Protein AF-A0A538P1B6-F1 (afdb_monomer_lite)

pLDDT: mean 80.27, std 17.13, range [35.44, 98.38]

Structure (mmCIF, N/CA/C/O backbone):
data_AF-A0A538P1B6-F1
#
_entry.id   AF-A0A538P1B6-F1
#
loop_
_atom_site.group_PDB
_atom_site.id
_atom_site.type_symbol
_atom_site.label_atom_id
_atom_site.label_alt_id
_atom_site.label_comp_id
_atom_site.label_asym_id
_atom_site.label_entity_id
_atom_site.label_seq_id
_atom_site.pdbx_PDB_ins_code
_atom_site.Cartn_x
_atom_site.Cartn_y
_atom_site.Cartn_z
_atom_site.occupancy
_atom_site.B_iso_or_equiv
_atom_site.auth_seq_id
_atom_site.auth_comp_id
_atom_site.auth_asym_id
_atom_site.auth_atom_id
_atom_site.pdbx_PDB_model_num
ATOM 1 N N . MET A 1 1 ? 10.710 76.958 -33.553 1.00 43.09 1 MET A N 1
ATOM 2 C CA . MET A 1 1 ? 9.436 76.416 -33.030 1.00 43.09 1 MET A CA 1
ATOM 3 C C . MET A 1 1 ? 9.646 74.958 -32.640 1.00 43.09 1 MET A C 1
ATOM 5 O O . MET A 1 1 ? 9.767 74.122 -33.522 1.00 43.09 1 MET A O 1
ATOM 9 N N . ARG A 1 2 ? 9.767 74.651 -31.344 1.00 37.09 2 ARG A N 1
ATOM 10 C CA . ARG A 1 2 ? 9.902 73.277 -30.832 1.00 37.09 2 ARG A CA 1
ATOM 11 C C . ARG A 1 2 ? 8.742 73.052 -29.862 1.00 37.09 2 ARG A C 1
ATOM 13 O O . ARG A 1 2 ? 8.684 73.704 -28.826 1.00 37.09 2 ARG A O 1
ATOM 20 N N . ARG A 1 3 ? 7.769 72.234 -30.268 1.00 42.78 3 ARG A N 1
ATOM 21 C CA . ARG A 1 3 ? 6.583 71.894 -29.470 1.00 42.78 3 ARG A CA 1
ATOM 22 C C . ARG A 1 3 ? 6.981 70.817 -28.460 1.00 42.78 3 ARG A C 1
ATOM 24 O O . ARG A 1 3 ? 7.409 69.743 -28.869 1.00 42.78 3 ARG A O 1
ATOM 31 N N . PHE A 1 4 ? 6.863 71.115 -27.170 1.00 39.72 4 PHE A N 1
ATOM 32 C CA . PHE A 1 4 ? 6.932 70.110 -26.111 1.00 39.72 4 PHE A CA 1
ATOM 33 C C . PHE A 1 4 ? 5.572 69.412 -26.015 1.00 39.72 4 PHE A C 1
ATOM 35 O O . PHE A 1 4 ? 4.548 70.075 -25.866 1.00 39.72 4 PHE A O 1
ATOM 42 N N . VAL A 1 5 ? 5.565 68.085 -26.123 1.00 46.00 5 VAL A N 1
ATOM 43 C CA . VAL A 1 5 ? 4.401 67.245 -25.824 1.00 46.00 5 VAL A CA 1
ATOM 44 C C . VAL A 1 5 ? 4.560 66.770 -24.382 1.00 46.00 5 VAL A C 1
ATOM 46 O O . VAL A 1 5 ? 5.509 66.059 -24.065 1.00 46.00 5 VAL A O 1
ATOM 49 N N . LEU A 1 6 ? 3.659 67.208 -23.504 1.00 39.34 6 LEU A N 1
ATOM 50 C CA . LEU A 1 6 ? 3.518 66.702 -22.139 1.00 39.34 6 LEU A CA 1
ATOM 51 C C . LEU A 1 6 ? 2.683 65.417 -22.191 1.00 39.34 6 LEU A C 1
ATOM 53 O O . LEU A 1 6 ? 1.511 65.461 -22.558 1.00 39.34 6 LEU A O 1
ATOM 57 N N . ILE A 1 7 ? 3.285 64.281 -21.840 1.00 48.75 7 ILE A N 1
ATOM 58 C CA . ILE A 1 7 ? 2.572 63.012 -21.651 1.00 48.75 7 ILE A CA 1
ATOM 59 C C . ILE A 1 7 ? 2.177 62.925 -20.175 1.00 48.75 7 ILE A C 1
ATOM 61 O O . ILE A 1 7 ? 3.036 62.831 -19.300 1.00 48.75 7 ILE A O 1
ATOM 65 N N . LEU A 1 8 ? 0.873 62.989 -19.904 1.00 42.19 8 LEU A N 1
ATOM 66 C CA . LEU A 1 8 ? 0.294 62.783 -18.578 1.00 42.19 8 LEU A CA 1
ATOM 67 C C . LEU A 1 8 ? 0.250 61.271 -18.292 1.00 42.19 8 LEU A C 1
ATOM 69 O O . LEU A 1 8 ? -0.473 60.538 -18.964 1.00 42.19 8 LEU A O 1
ATOM 73 N N . PHE A 1 9 ? 1.013 60.793 -17.308 1.00 41.94 9 PHE A N 1
ATOM 74 C CA . PHE A 1 9 ? 0.896 59.422 -16.802 1.00 41.94 9 PHE A CA 1
ATOM 75 C C . PHE A 1 9 ? -0.285 59.353 -15.824 1.00 41.94 9 PHE A C 1
ATOM 77 O O . PHE A 1 9 ? -0.207 59.862 -14.708 1.00 41.94 9 PHE A O 1
ATOM 84 N N . ALA A 1 10 ? -1.392 58.739 -16.243 1.00 44.03 10 ALA A N 1
ATOM 85 C CA . ALA A 1 10 ? -2.491 58.401 -15.346 1.00 44.03 10 ALA A CA 1
ATOM 86 C C . ALA A 1 10 ? -2.102 57.160 -14.524 1.00 44.03 10 ALA A C 1
ATOM 88 O O . ALA A 1 10 ? -2.039 56.049 -15.049 1.00 44.03 10 ALA A O 1
ATOM 89 N N . ILE A 1 11 ? -1.811 57.355 -13.238 1.00 50.84 11 ILE A N 1
ATOM 90 C CA . ILE A 1 11 ? -1.616 56.264 -12.279 1.00 50.84 11 ILE A CA 1
ATOM 91 C C . ILE A 1 11 ? -2.994 55.667 -11.977 1.00 50.84 11 ILE A C 1
ATOM 93 O O . ILE A 1 11 ? -3.820 56.292 -11.314 1.00 50.84 11 ILE A O 1
ATOM 97 N N . VAL A 1 12 ? -3.249 54.458 -12.477 1.00 49.97 12 VAL A N 1
ATOM 98 C CA . VAL A 1 12 ? -4.409 53.658 -12.075 1.00 49.97 12 VAL A CA 1
ATOM 99 C C . VAL A 1 12 ? -4.094 53.060 -10.706 1.00 49.97 12 VAL A C 1
ATOM 101 O O . VAL A 1 12 ? -3.327 52.106 -10.592 1.00 49.97 12 VAL A O 1
ATOM 104 N N . LEU A 1 13 ? -4.664 53.647 -9.655 1.00 46.72 13 LEU A N 1
ATOM 105 C CA . LEU A 1 13 ? -4.720 53.039 -8.328 1.00 46.72 13 LEU A CA 1
ATOM 106 C C . LEU A 1 13 ? -5.659 51.830 -8.395 1.00 46.72 13 LEU A C 1
ATOM 108 O O . LEU A 1 13 ? -6.880 51.977 -8.392 1.00 46.72 13 LEU A O 1
ATOM 112 N N . LEU A 1 14 ? -5.081 50.632 -8.480 1.00 43.19 14 LEU A N 1
ATOM 113 C CA . LEU A 1 14 ? -5.801 49.389 -8.222 1.00 43.19 14 LEU A CA 1
ATOM 114 C C . LEU A 1 14 ? -6.271 49.404 -6.756 1.00 43.19 14 LEU A C 1
ATOM 116 O O . LEU A 1 14 ? -5.433 49.565 -5.864 1.00 43.19 14 LEU A O 1
ATOM 120 N N . PRO A 1 15 ? -7.578 49.262 -6.476 1.00 46.19 15 PRO A N 1
ATOM 121 C CA . PRO A 1 15 ? -8.059 49.171 -5.108 1.00 46.19 15 PRO A CA 1
ATOM 122 C C . PRO A 1 15 ? -7.504 47.897 -4.467 1.00 46.19 15 PRO A C 1
ATOM 124 O O . PRO A 1 15 ? -7.753 46.787 -4.936 1.00 46.19 15 PRO A O 1
ATOM 127 N N . TYR A 1 16 ? -6.741 48.071 -3.389 1.00 45.97 16 TYR A N 1
ATOM 128 C CA . TYR A 1 16 ? -6.378 46.989 -2.483 1.00 45.97 16 TYR A CA 1
ATOM 129 C C . TYR A 1 16 ? -7.675 46.399 -1.918 1.00 45.97 16 TYR A C 1
ATOM 131 O O . TYR A 1 16 ? -8.414 47.082 -1.206 1.00 45.97 16 TYR A O 1
ATOM 139 N N . ALA A 1 17 ? -7.977 45.148 -2.261 1.00 47.78 17 ALA A N 1
ATOM 140 C CA . ALA A 1 17 ? -9.060 44.416 -1.625 1.00 47.78 17 ALA A CA 1
ATOM 141 C C . ALA A 1 17 ? -8.715 44.239 -0.139 1.00 47.78 17 ALA A C 1
ATOM 143 O O . ALA A 1 17 ? -7.691 43.644 0.199 1.00 47.78 17 ALA A O 1
ATOM 144 N N . ALA A 1 18 ? -9.550 44.785 0.744 1.00 51.59 18 ALA A N 1
ATOM 145 C CA . ALA A 1 18 ? -9.476 44.500 2.170 1.00 51.59 18 ALA A CA 1
ATOM 146 C C . ALA A 1 18 ? -9.740 42.996 2.407 1.00 51.59 18 ALA A C 1
ATOM 148 O O . ALA A 1 18 ? -10.602 42.432 1.723 1.00 51.59 18 ALA A O 1
ATOM 149 N N . PRO A 1 19 ? -9.030 42.333 3.340 1.00 51.66 19 PRO A N 1
ATOM 150 C CA . PRO A 1 19 ? -9.255 40.924 3.645 1.00 51.66 19 PRO A CA 1
ATOM 151 C C . PRO A 1 19 ? -10.708 40.684 4.069 1.00 51.66 19 PRO A C 1
ATOM 153 O O . PRO A 1 19 ? -11.224 41.282 5.014 1.00 51.66 19 PRO A O 1
ATOM 156 N N . ALA A 1 20 ? -11.390 39.821 3.317 1.00 51.34 20 ALA A N 1
ATOM 157 C CA . ALA A 1 20 ? -12.731 39.374 3.643 1.00 51.34 20 ALA A CA 1
ATOM 158 C C . ALA A 1 20 ? -12.682 38.529 4.922 1.00 51.34 20 ALA A C 1
ATOM 160 O O . ALA A 1 20 ? -11.950 37.542 4.989 1.00 51.34 20 ALA A O 1
ATOM 161 N N . LYS A 1 21 ? -13.488 38.908 5.920 1.00 57.59 21 LYS A N 1
ATOM 162 C CA . LYS A 1 21 ? -13.729 38.112 7.127 1.00 57.59 21 LYS A CA 1
ATOM 163 C C . LYS A 1 21 ? -14.147 36.695 6.728 1.00 57.59 21 LYS A C 1
ATOM 165 O O . LYS A 1 21 ? -14.994 36.527 5.846 1.00 57.59 21 LYS A O 1
ATOM 170 N N . ARG A 1 22 ? -13.541 35.685 7.350 1.00 64.38 22 ARG A N 1
ATOM 171 C CA . ARG A 1 22 ? -13.694 34.292 6.925 1.00 64.38 22 ARG A CA 1
ATOM 172 C C . ARG A 1 22 ? -15.141 33.798 7.073 1.00 64.38 22 ARG A C 1
ATOM 174 O O . ARG A 1 22 ? -15.822 34.106 8.051 1.00 64.38 22 ARG A O 1
ATOM 181 N N . THR A 1 23 ? -15.609 33.005 6.110 1.00 66.19 23 THR A N 1
ATOM 182 C CA . THR A 1 23 ? -16.872 32.262 6.205 1.00 66.19 23 THR A CA 1
ATOM 183 C C . THR A 1 23 ? -16.777 31.139 7.240 1.00 66.19 23 THR A C 1
ATOM 185 O O . THR A 1 23 ? -15.730 30.511 7.393 1.00 66.19 23 THR A O 1
ATOM 188 N N . ALA A 1 24 ? -17.879 30.884 7.954 1.00 71.31 24 ALA A N 1
ATOM 189 C CA . ALA A 1 24 ? -17.960 29.783 8.912 1.00 71.31 24 ALA A CA 1
ATOM 190 C C . ALA A 1 24 ? -17.597 28.441 8.243 1.00 71.31 24 ALA A C 1
ATOM 192 O O . ALA A 1 24 ? -17.904 28.261 7.056 1.00 71.31 24 ALA A O 1
ATOM 193 N N . PRO A 1 25 ? -16.961 27.504 8.971 1.00 76.31 25 PRO A N 1
ATOM 194 C CA . PRO A 1 25 ? -16.613 26.205 8.416 1.00 76.31 25 PRO A CA 1
ATOM 195 C C . PRO A 1 25 ? -17.864 25.480 7.918 1.00 76.31 25 PRO A C 1
ATOM 197 O O . PRO A 1 25 ? -18.941 25.563 8.514 1.00 76.31 25 PRO A O 1
ATOM 200 N N . ALA A 1 26 ? -17.722 24.761 6.805 1.00 75.25 26 ALA A N 1
ATOM 201 C CA . ALA A 1 26 ? -18.813 23.954 6.283 1.00 75.25 26 ALA A CA 1
ATOM 202 C C . ALA A 1 26 ? -19.192 22.866 7.298 1.00 75.25 26 ALA A C 1
ATOM 204 O O . ALA A 1 26 ? -18.326 22.224 7.899 1.00 75.25 26 ALA A O 1
ATOM 205 N N . LYS A 1 27 ? -20.498 22.637 7.464 1.00 88.00 27 LYS A N 1
ATOM 206 C CA . LYS A 1 27 ? -20.987 21.505 8.249 1.00 88.00 27 LYS A CA 1
ATOM 207 C C . LYS A 1 27 ? -20.529 20.208 7.581 1.00 88.00 27 LYS A C 1
ATOM 209 O O . LYS A 1 27 ? -20.766 20.008 6.392 1.00 88.00 27 LYS A O 1
ATOM 214 N N . VAL A 1 28 ? -19.892 19.336 8.354 1.00 90.62 28 VAL A N 1
ATOM 215 C CA . VAL A 1 28 ? -19.399 18.045 7.870 1.00 90.62 28 VAL A CA 1
ATOM 216 C C . VAL A 1 28 ? -20.490 16.997 8.032 1.00 90.62 28 VAL A C 1
ATOM 218 O O . VAL A 1 28 ? -21.058 16.846 9.116 1.00 90.62 28 VAL A O 1
ATOM 221 N N . GLU A 1 29 ? -20.781 16.267 6.957 1.00 86.25 29 GLU A N 1
ATOM 222 C CA . GLU A 1 29 ? -21.738 15.165 7.013 1.00 86.25 29 GLU A CA 1
ATOM 223 C C . GLU A 1 29 ? -21.196 14.020 7.889 1.00 86.25 29 GLU A C 1
ATOM 225 O O . GLU A 1 29 ? -20.059 13.577 7.686 1.00 86.25 29 GLU A O 1
ATOM 230 N N . PRO A 1 30 ? -21.976 13.528 8.870 1.00 90.31 30 PRO A N 1
ATOM 231 C CA . PRO A 1 30 ? -21.566 12.399 9.690 1.00 90.31 30 PRO A CA 1
ATOM 232 C C . PRO A 1 30 ? -21.420 11.110 8.880 1.00 90.31 30 PRO A C 1
ATOM 234 O O . PRO A 1 30 ? -22.202 10.843 7.968 1.00 90.31 30 PRO A O 1
ATOM 237 N N . VAL A 1 31 ? -20.491 10.247 9.288 1.00 85.44 31 VAL A N 1
ATOM 238 C CA . VAL A 1 31 ? -20.351 8.897 8.720 1.00 85.44 31 VAL A CA 1
ATOM 239 C C . VAL A 1 31 ? -20.836 7.866 9.723 1.00 85.44 31 VAL A C 1
ATOM 241 O O . VAL A 1 31 ? -20.470 7.916 10.892 1.00 85.44 31 VAL A O 1
ATOM 244 N N . ILE A 1 32 ? -21.643 6.908 9.269 1.00 86.25 32 ILE A N 1
ATOM 245 C CA . ILE A 1 32 ? -22.072 5.772 10.088 1.00 86.25 32 ILE A CA 1
ATOM 246 C C . ILE A 1 32 ? -21.293 4.533 9.658 1.00 86.25 32 ILE A C 1
ATOM 248 O O . ILE A 1 32 ? -21.304 4.161 8.487 1.00 86.25 32 ILE A O 1
ATOM 252 N N . TYR A 1 33 ? -20.644 3.869 10.611 1.00 75.56 33 TYR A N 1
ATOM 253 C CA . TYR A 1 33 ? -19.945 2.609 10.388 1.00 75.56 33 TYR A CA 1
ATOM 254 C C . TYR A 1 33 ? -20.085 1.704 11.615 1.00 75.56 33 TYR A C 1
ATOM 256 O O . TYR A 1 33 ? -19.872 2.138 12.742 1.00 75.56 33 TYR A O 1
ATOM 264 N N . GLN A 1 34 ? -20.494 0.448 11.396 1.00 81.88 34 GLN A N 1
ATOM 265 C CA . GLN A 1 34 ? -20.686 -0.568 12.447 1.00 81.88 34 GLN A CA 1
ATOM 266 C C . GLN A 1 34 ? -21.537 -0.104 13.651 1.00 81.88 34 GLN A C 1
ATOM 268 O O . GLN A 1 34 ? -21.227 -0.408 14.797 1.00 81.88 34 GLN A O 1
ATOM 273 N N . GLY A 1 35 ? -22.623 0.636 13.398 1.00 78.44 35 GLY A N 1
ATOM 274 C CA . GLY A 1 35 ? -23.525 1.118 14.456 1.00 78.44 35 GLY A CA 1
ATOM 275 C C . GLY A 1 35 ? -23.015 2.343 15.226 1.00 78.44 35 GLY A C 1
ATOM 276 O O . GLY A 1 35 ? -23.689 2.803 16.145 1.00 78.44 35 GLY A O 1
ATOM 277 N N . VAL A 1 36 ? -21.873 2.907 14.825 1.00 87.25 36 VAL A N 1
ATOM 278 C CA . VAL A 1 36 ? -21.298 4.129 15.391 1.00 87.25 36 VAL A CA 1
ATOM 279 C C . VAL A 1 36 ? -21.387 5.264 14.373 1.00 87.25 36 VAL A C 1
ATOM 281 O O . VAL A 1 36 ? -21.040 5.093 13.205 1.00 87.25 36 VAL A O 1
ATOM 284 N N . ARG A 1 37 ? -21.861 6.431 14.812 1.00 93.19 37 ARG A N 1
ATOM 285 C CA . ARG A 1 37 ? -21.928 7.677 14.044 1.00 93.19 37 ARG A CA 1
ATOM 286 C C . ARG A 1 37 ? -20.751 8.570 14.419 1.00 93.19 37 ARG A C 1
ATOM 288 O O . ARG A 1 37 ? -20.642 8.997 15.564 1.00 93.19 37 ARG A O 1
ATOM 295 N N . TYR A 1 38 ? -19.907 8.866 13.443 1.00 94.19 38 TYR A N 1
ATOM 296 C CA . TYR A 1 38 ? -18.750 9.743 13.565 1.00 94.19 38 TYR A CA 1
ATOM 297 C C . TYR A 1 38 ? -19.107 11.146 13.087 1.00 94.19 38 TYR A C 1
ATOM 299 O O . TYR A 1 38 ? -19.623 11.311 11.980 1.00 94.19 38 TYR A O 1
ATOM 307 N N . VAL A 1 39 ? -18.843 12.147 13.920 1.00 96.06 39 VAL A N 1
ATOM 308 C CA . VAL A 1 39 ? -19.165 13.559 13.679 1.00 96.06 39 VAL A CA 1
ATOM 309 C C . VAL A 1 39 ? -17.895 14.389 13.831 1.00 96.06 39 VAL A C 1
ATOM 311 O O . VAL A 1 39 ? -17.080 14.095 14.698 1.00 96.06 39 VAL A O 1
ATOM 314 N N . ALA A 1 40 ? -17.734 15.426 13.011 1.00 96.44 40 ALA A N 1
ATOM 315 C CA . ALA A 1 40 ? -16.717 16.457 13.199 1.00 96.44 40 ALA A CA 1
ATOM 316 C C . ALA A 1 40 ? -17.416 17.764 13.615 1.00 96.44 40 ALA A C 1
ATOM 318 O O . ALA A 1 40 ? -18.059 18.384 12.762 1.00 96.44 40 ALA A O 1
ATOM 319 N N . PRO A 1 41 ? -17.353 18.167 14.899 1.00 94.31 41 PRO A N 1
ATOM 320 C CA . PRO A 1 41 ? -18.097 19.332 15.383 1.00 94.31 41 PRO A CA 1
ATOM 321 C C . PRO A 1 41 ? -17.639 20.666 14.786 1.00 94.31 41 PRO A C 1
ATOM 323 O O . PRO A 1 41 ? -18.486 21.512 14.513 1.00 94.31 41 PRO A O 1
ATOM 326 N N . ASN A 1 42 ? -16.330 20.829 14.536 1.00 91.19 42 ASN A N 1
ATOM 327 C CA . ASN A 1 42 ? -15.720 22.070 14.032 1.00 91.19 42 ASN A CA 1
ATOM 328 C C . ASN A 1 42 ? -16.164 23.321 14.821 1.00 91.19 42 ASN A C 1
ATOM 330 O O . ASN A 1 42 ? -16.706 24.263 14.245 1.00 91.19 42 ASN A O 1
ATOM 334 N N . ASP A 1 43 ? -15.955 23.313 16.138 1.00 86.00 43 ASP A N 1
ATOM 335 C CA . ASP A 1 43 ? -16.387 24.367 17.061 1.00 86.00 43 ASP A CA 1
ATOM 336 C C . ASP A 1 43 ? -15.441 25.588 17.088 1.00 86.00 43 ASP A C 1
ATOM 338 O O . ASP A 1 43 ? -15.578 26.489 16.264 1.00 86.00 43 ASP A O 1
ATOM 342 N N . ASP A 1 44 ? -14.494 25.662 18.026 1.00 81.00 44 ASP A N 1
ATOM 343 C CA . ASP A 1 44 ? -13.624 26.827 18.239 1.00 81.00 44 ASP A CA 1
ATOM 344 C C . ASP A 1 44 ? -12.421 26.870 17.282 1.00 81.00 44 ASP A C 1
ATOM 346 O O . ASP A 1 44 ? -11.734 27.885 17.171 1.00 81.00 44 ASP A O 1
ATOM 350 N N . GLY A 1 45 ? -12.168 25.765 16.576 1.00 77.81 45 GLY A N 1
ATOM 351 C CA . GLY A 1 45 ? -11.096 25.627 15.598 1.00 77.81 45 GLY A CA 1
ATOM 352 C C . GLY A 1 45 ? -9.690 25.522 16.189 1.00 77.81 45 GLY A C 1
ATOM 353 O O . GLY A 1 45 ? -8.740 25.366 15.426 1.00 77.81 45 GLY A O 1
ATOM 354 N N . ARG A 1 46 ? -9.493 25.554 17.512 1.00 81.44 46 ARG A N 1
ATOM 355 C CA . ARG A 1 46 ? -8.160 25.396 18.133 1.00 81.44 46 ARG A CA 1
ATOM 356 C C . ARG A 1 46 ? -7.641 23.974 17.975 1.00 81.44 46 ARG A C 1
ATOM 358 O O . ARG A 1 46 ? -6.444 23.747 17.774 1.00 81.44 46 ARG A O 1
ATOM 365 N N . ARG A 1 47 ? -8.560 23.013 17.994 1.00 89.88 47 ARG A N 1
ATOM 366 C CA . ARG A 1 47 ? -8.304 21.623 17.626 1.00 89.88 47 ARG A CA 1
ATOM 367 C C . ARG A 1 47 ? -9.377 21.114 16.675 1.00 89.88 47 ARG A C 1
ATOM 369 O O . ARG A 1 47 ? -10.554 21.420 16.814 1.00 89.88 47 ARG A O 1
ATOM 376 N N . ALA A 1 48 ? -8.959 20.286 15.736 1.00 92.06 48 ALA A N 1
ATOM 377 C CA . ALA A 1 48 ? -9.838 19.496 14.899 1.00 92.06 48 ALA A CA 1
ATOM 378 C C . ALA A 1 48 ? -10.009 18.124 15.546 1.00 92.06 48 ALA A C 1
ATOM 380 O O . ALA A 1 48 ? -9.029 17.400 15.737 1.00 92.06 48 ALA A O 1
ATOM 381 N N . TYR A 1 49 ? -11.239 17.760 15.893 1.00 95.69 49 TYR A N 1
ATOM 382 C CA . TYR A 1 49 ? -11.541 16.501 16.563 1.00 95.69 49 TYR A CA 1
ATOM 383 C C . TYR A 1 49 ? -12.796 15.849 15.993 1.00 95.69 49 TYR A C 1
ATOM 385 O O . TYR A 1 49 ? -13.597 16.479 15.298 1.00 95.69 49 TYR A O 1
ATOM 393 N N . ILE A 1 50 ? -12.934 14.561 16.286 1.00 96.88 50 ILE A N 1
ATOM 394 C CA . ILE A 1 50 ? -14.103 13.761 15.948 1.00 96.88 50 ILE A CA 1
ATOM 395 C C . ILE A 1 50 ? -14.770 13.233 17.215 1.00 96.88 50 ILE A C 1
ATOM 397 O O . ILE A 1 50 ? -14.107 12.920 18.205 1.00 96.88 50 ILE A O 1
ATOM 401 N N . GLU A 1 51 ? -16.082 13.069 17.148 1.00 97.56 51 GLU A N 1
ATOM 402 C CA . GLU A 1 51 ? -16.885 12.402 18.163 1.00 97.56 51 GLU A CA 1
ATOM 403 C C . GLU A 1 51 ? -17.475 11.116 17.592 1.00 97.56 51 GLU A C 1
ATOM 405 O O . GLU A 1 51 ? -18.005 11.101 16.478 1.00 97.56 51 GLU A O 1
ATOM 410 N N . ALA A 1 52 ? -17.432 10.044 18.374 1.00 96.12 52 ALA A N 1
ATOM 411 C CA . ALA A 1 52 ? -18.097 8.789 18.074 1.00 96.12 52 ALA A CA 1
ATOM 412 C C . ALA A 1 52 ? -19.349 8.650 18.942 1.00 96.12 52 ALA A C 1
ATOM 414 O O . ALA A 1 52 ? -19.271 8.741 20.165 1.00 96.12 52 ALA A O 1
ATOM 415 N N . TRP A 1 53 ? -20.491 8.382 18.319 1.00 93.00 53 TRP A N 1
ATOM 416 C CA . TRP A 1 53 ? -21.788 8.245 18.976 1.00 93.00 53 TRP A CA 1
ATOM 417 C C . TRP A 1 53 ? -22.388 6.879 18.677 1.00 93.00 53 TRP A C 1
ATOM 419 O O . TRP A 1 53 ? -22.453 6.468 17.520 1.00 93.00 53 TRP A O 1
ATOM 429 N N . ASP A 1 54 ? -22.873 6.185 19.695 1.00 83.62 54 ASP A N 1
ATOM 430 C CA . ASP A 1 54 ? -23.657 4.973 19.494 1.00 83.62 54 ASP A CA 1
ATOM 431 C C . ASP A 1 54 ? -24.999 5.335 18.842 1.00 83.62 54 ASP A C 1
ATOM 433 O O . ASP A 1 54 ? -25.742 6.169 19.363 1.00 83.62 54 ASP A O 1
ATOM 437 N N . VAL A 1 55 ? -25.316 4.744 17.688 1.00 78.19 55 VAL A N 1
ATOM 438 C CA . VAL A 1 55 ? -26.523 5.106 16.922 1.00 78.19 55 VAL A CA 1
ATOM 439 C C . VAL A 1 55 ? -27.803 4.676 17.639 1.00 78.19 55 VAL A C 1
ATOM 441 O O . VAL A 1 55 ? -28.814 5.365 17.534 1.00 78.19 55 VAL A O 1
ATOM 444 N N . ALA A 1 56 ? -27.773 3.561 18.372 1.00 81.50 56 ALA A N 1
ATOM 445 C CA . ALA A 1 56 ? -28.961 3.005 19.016 1.00 81.50 56 ALA A CA 1
ATOM 446 C C . ALA A 1 56 ? -29.378 3.803 20.260 1.00 81.50 56 ALA A C 1
ATOM 448 O O . ALA A 1 56 ? -30.561 4.045 20.488 1.00 81.50 56 ALA A O 1
ATOM 449 N N . THR A 1 57 ? -28.405 4.212 21.069 1.00 93.06 57 THR A N 1
ATOM 450 C CA . THR A 1 57 ? -28.617 4.889 22.355 1.00 93.06 57 THR A CA 1
ATOM 451 C C . THR A 1 57 ? -28.405 6.397 22.282 1.00 93.06 57 THR A C 1
ATOM 453 O O . THR A 1 57 ? -28.755 7.103 23.227 1.00 93.06 57 THR A O 1
ATOM 456 N N . ASN A 1 58 ? -27.827 6.891 21.182 1.00 91.38 58 ASN A N 1
ATOM 457 C CA . ASN A 1 58 ? -27.413 8.278 20.984 1.00 91.38 58 ASN A CA 1
ATOM 458 C C . ASN A 1 58 ? -26.515 8.807 22.117 1.00 91.38 58 ASN A C 1
ATOM 460 O O . ASN A 1 58 ? -26.587 9.978 22.491 1.00 91.38 58 ASN A O 1
ATOM 464 N N . LYS A 1 59 ? -25.672 7.935 22.678 1.00 94.56 59 LYS A N 1
ATOM 465 C CA . LYS A 1 59 ? -24.665 8.297 23.680 1.00 94.56 59 LYS A CA 1
ATOM 466 C C . LYS A 1 59 ? -23.301 8.454 23.027 1.00 94.56 59 LYS A C 1
ATOM 468 O O . LYS A 1 59 ? -22.923 7.652 22.173 1.00 94.56 59 LYS A O 1
ATOM 473 N N . THR A 1 60 ? -22.544 9.453 23.467 1.00 94.00 60 THR A N 1
ATOM 474 C CA . THR A 1 60 ? -21.143 9.611 23.079 1.00 94.00 60 THR A CA 1
ATOM 475 C C . THR A 1 60 ? -20.337 8.426 23.605 1.00 94.00 60 THR A C 1
ATOM 477 O O . THR A 1 60 ? -20.384 8.102 24.791 1.00 94.00 60 THR A O 1
ATOM 480 N N . LEU A 1 61 ? -19.613 7.767 22.709 1.00 91.19 61 LEU A N 1
ATOM 481 C CA . LEU A 1 61 ? -18.706 6.669 23.019 1.00 91.19 61 LEU A CA 1
ATOM 482 C C . LEU A 1 61 ? -17.318 7.195 23.368 1.00 91.19 61 LEU A C 1
ATOM 484 O O . LEU A 1 61 ? -16.708 6.734 24.329 1.00 91.19 61 LEU A O 1
ATOM 488 N N . TRP A 1 62 ? -16.806 8.125 22.563 1.00 95.00 62 TRP A N 1
ATOM 489 C CA . TRP A 1 62 ? -15.509 8.760 22.769 1.00 95.00 62 TRP A CA 1
ATOM 490 C C . TRP A 1 62 ? -15.344 9.981 21.865 1.00 95.00 62 TRP A C 1
ATOM 492 O O . TRP A 1 62 ? -16.079 10.172 20.896 1.00 95.00 62 TRP A O 1
ATOM 502 N N . GLU A 1 63 ? -14.324 10.767 22.181 1.00 96.38 63 GLU A N 1
ATOM 503 C CA . GLU A 1 63 ? -13.854 11.909 21.411 1.00 96.38 63 GLU A CA 1
ATOM 504 C C . GLU A 1 63 ? -12.359 11.727 21.109 1.00 96.38 63 GLU A C 1
ATOM 506 O O . GLU A 1 63 ? -11.634 11.131 21.912 1.00 96.38 63 GLU A O 1
ATOM 511 N N . LEU A 1 64 ? -11.899 12.196 19.948 1.00 95.94 64 LEU A N 1
ATOM 512 C CA . LEU A 1 64 ? -10.501 12.094 19.539 1.00 95.94 64 LEU A CA 1
ATOM 513 C C . LEU A 1 64 ? -10.042 13.330 18.762 1.00 95.94 64 LEU A C 1
ATOM 515 O O . LEU A 1 64 ? -10.583 13.643 17.702 1.00 95.94 64 LEU A O 1
ATOM 519 N N . THR A 1 65 ? -8.991 13.987 19.254 1.00 94.56 65 THR A N 1
ATOM 520 C CA . THR A 1 65 ? -8.295 15.054 18.523 1.00 94.56 65 THR A CA 1
ATOM 521 C C . THR A 1 65 ? -7.499 14.468 17.359 1.00 94.56 65 THR A C 1
ATOM 523 O O . THR A 1 65 ? -6.676 13.580 17.556 1.00 94.56 65 THR A O 1
ATOM 526 N N . VAL A 1 66 ? -7.722 14.995 16.156 1.00 94.19 66 VAL A N 1
ATOM 527 C CA . VAL A 1 66 ? -7.042 14.587 14.920 1.00 94.19 66 VAL A CA 1
ATOM 528 C C . VAL A 1 66 ? -5.819 15.467 14.661 1.00 94.19 66 VAL A C 1
ATOM 530 O O . VAL A 1 66 ? -4.742 14.959 14.368 1.00 94.19 66 VAL A O 1
ATOM 533 N N . PHE A 1 67 ? -5.965 16.786 14.797 1.00 89.19 67 PHE A N 1
ATOM 534 C CA . PHE A 1 67 ? -4.850 17.730 14.720 1.00 89.19 67 PHE A CA 1
ATOM 535 C C . PHE A 1 67 ? -5.157 19.016 15.491 1.00 89.19 67 PHE A C 1
ATOM 537 O O . PHE A 1 67 ? -6.310 19.322 15.799 1.00 89.19 67 PHE A O 1
ATOM 544 N N . THR A 1 68 ? -4.116 19.780 15.803 1.00 89.81 68 THR A N 1
ATOM 545 C CA . THR A 1 68 ? -4.218 21.086 16.465 1.00 89.81 68 THR A CA 1
ATOM 546 C C . THR A 1 68 ? -3.746 22.187 15.531 1.00 89.81 68 THR A C 1
ATOM 548 O O . THR A 1 68 ? -2.755 22.009 14.823 1.00 89.81 68 THR A O 1
ATOM 551 N N . ASN A 1 69 ? -4.414 23.337 15.556 1.00 82.81 69 ASN A N 1
ATOM 552 C CA . ASN A 1 69 ? -3.940 24.514 14.840 1.00 82.81 69 ASN A CA 1
ATOM 553 C C . ASN A 1 69 ? -2.939 25.266 15.722 1.00 82.81 69 ASN A C 1
ATOM 555 O O . ASN A 1 69 ? -3.269 25.694 16.827 1.00 82.81 69 ASN A O 1
ATOM 559 N N . HIS A 1 70 ? -1.704 25.416 15.244 1.00 82.06 70 HIS A N 1
ATOM 560 C CA . HIS A 1 70 ? -0.710 26.258 15.904 1.00 82.06 70 HIS A CA 1
ATOM 561 C C . HIS A 1 70 ? -0.923 27.709 15.474 1.00 82.06 70 HIS A C 1
ATOM 563 O O . HIS A 1 70 ? -0.701 28.048 14.315 1.00 82.06 70 HIS A O 1
ATOM 569 N N . ILE A 1 71 ? -1.380 28.540 16.411 1.00 79.38 71 ILE A N 1
ATOM 570 C CA . ILE A 1 71 ? -1.725 29.942 16.163 1.00 79.38 71 ILE A CA 1
ATOM 571 C C . ILE A 1 71 ? -0.544 30.833 16.547 1.00 79.38 71 ILE A C 1
ATOM 573 O O . ILE A 1 71 ? -0.098 30.818 17.696 1.00 79.38 71 ILE A O 1
ATOM 577 N N . ASP A 1 72 ? -0.056 31.626 15.598 1.00 78.38 72 ASP A N 1
ATOM 578 C CA . ASP A 1 72 ? 0.842 32.743 15.863 1.00 78.38 72 ASP A CA 1
ATOM 579 C C . ASP A 1 72 ? 0.017 33.915 16.428 1.00 78.38 72 ASP A C 1
ATOM 581 O O . ASP A 1 72 ? -0.862 34.434 15.730 1.00 78.38 72 ASP A O 1
ATOM 585 N N . PRO A 1 73 ? 0.281 34.368 17.669 1.00 84.50 73 PRO A N 1
ATOM 586 C CA . PRO A 1 73 ? -0.453 35.472 18.286 1.00 84.50 73 PRO A CA 1
ATOM 587 C C . PRO A 1 73 ? -0.235 36.826 17.592 1.00 84.50 73 PRO A C 1
ATOM 589 O O . PRO A 1 73 ? -0.919 37.792 17.919 1.00 84.50 73 PRO A O 1
ATOM 592 N N . LYS A 1 74 ? 0.734 36.933 16.672 1.00 84.81 74 LYS A N 1
ATOM 593 C CA . LYS A 1 74 ? 1.002 38.148 15.888 1.00 84.81 74 LYS A CA 1
ATOM 594 C C . LYS A 1 74 ? 0.174 38.233 14.606 1.00 84.81 74 LYS A C 1
ATOM 596 O O . LYS A 1 74 ? 0.229 39.258 13.930 1.00 84.81 74 LYS A O 1
ATOM 601 N N . LEU A 1 75 ? -0.546 37.170 14.257 1.00 78.06 75 LEU A N 1
ATOM 602 C CA . LEU A 1 75 ? -1.393 37.082 13.072 1.00 78.06 75 LEU A CA 1
ATOM 603 C C . LEU A 1 75 ? -2.867 36.971 13.486 1.00 78.06 75 LEU A C 1
ATOM 605 O O . LEU A 1 75 ? -3.182 36.546 14.596 1.00 78.06 75 LEU A O 1
ATOM 609 N N . GLU A 1 76 ? -3.780 37.344 12.588 1.00 78.81 76 GLU A N 1
ATOM 610 C CA . GLU A 1 76 ? -5.222 37.188 12.820 1.00 78.81 76 GLU A CA 1
ATOM 611 C C . GLU A 1 76 ? -5.577 35.703 13.011 1.00 78.81 76 GLU A C 1
ATOM 613 O O . GLU A 1 76 ? -5.120 34.838 12.260 1.00 78.81 76 GLU A O 1
ATOM 618 N N . GLU A 1 77 ? -6.341 35.383 14.058 1.00 79.19 77 GLU A N 1
ATOM 619 C CA . GLU A 1 77 ? -6.592 33.998 14.487 1.00 79.19 77 GLU A CA 1
ATOM 620 C C . GLU A 1 77 ? -7.417 33.213 13.457 1.00 79.19 77 GLU A C 1
ATOM 622 O O . GLU A 1 77 ? -7.048 32.104 13.077 1.00 79.19 77 GLU A O 1
ATOM 627 N N . ASP A 1 78 ? -8.498 33.798 12.944 1.00 77.25 78 ASP A N 1
ATOM 628 C CA . ASP A 1 78 ? -9.449 33.147 12.033 1.00 77.25 78 ASP A CA 1
ATOM 629 C C . ASP A 1 78 ? -8.852 32.791 10.660 1.00 77.25 78 ASP A C 1
ATOM 631 O O . ASP A 1 78 ? -9.268 31.804 10.037 1.00 77.25 78 ASP A O 1
ATOM 635 N N . VAL A 1 79 ? -7.832 33.536 10.226 1.00 80.31 79 VAL A N 1
ATOM 636 C CA . VAL A 1 79 ? -7.028 33.265 9.021 1.00 80.31 79 VAL A CA 1
ATOM 637 C C . VAL A 1 79 ? -6.166 32.005 9.179 1.00 80.31 79 VAL A C 1
ATOM 639 O O . VAL A 1 79 ? -5.837 31.338 8.193 1.00 80.31 79 VAL A O 1
ATOM 642 N N . GLN A 1 80 ? -5.806 31.651 10.412 1.00 83.75 80 GLN A N 1
ATOM 6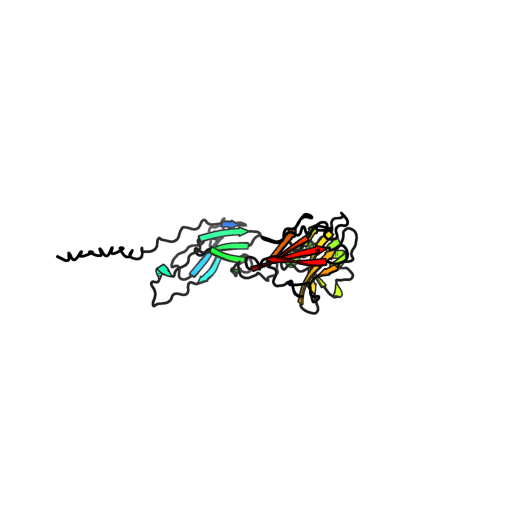43 C CA . GLN A 1 80 ? -4.902 30.539 10.711 1.00 83.75 80 GLN A CA 1
ATOM 644 C C . GLN A 1 80 ? -5.638 29.217 10.955 1.00 83.75 80 GLN A C 1
ATOM 646 O O . GLN A 1 80 ? -5.047 28.153 10.758 1.00 83.75 80 GLN A O 1
ATOM 651 N N . LEU A 1 81 ? -6.918 29.265 11.342 1.00 84.94 81 LEU A N 1
ATOM 652 C CA . LEU A 1 81 ? -7.705 28.073 11.665 1.00 84.94 81 LEU A CA 1
ATOM 653 C C . LEU A 1 81 ? -7.849 27.140 10.454 1.00 84.94 81 LEU A C 1
ATOM 655 O O . LEU A 1 81 ? -8.102 27.568 9.328 1.00 84.94 81 LEU A O 1
ATOM 659 N N . VAL A 1 82 ? -7.758 25.839 10.695 1.00 85.44 82 VAL A N 1
ATOM 660 C CA . VAL A 1 82 ? -8.053 24.794 9.712 1.00 85.44 82 VAL A CA 1
ATOM 661 C C . VAL A 1 82 ? -9.050 23.833 10.330 1.00 85.44 82 VAL A C 1
ATOM 663 O O . VAL A 1 82 ? -8.805 23.294 11.408 1.00 85.44 82 VAL A O 1
ATOM 666 N N . PHE A 1 83 ? -10.156 23.596 9.639 1.00 91.25 83 PHE A N 1
ATOM 667 C CA . PHE A 1 83 ? -11.215 22.706 10.093 1.00 91.25 83 PHE A CA 1
ATOM 668 C C . PHE A 1 83 ? -11.202 21.380 9.331 1.00 91.25 83 PHE A C 1
ATOM 670 O O . PHE A 1 83 ? -10.545 21.222 8.293 1.00 91.25 83 PHE A O 1
ATOM 677 N N . ILE A 1 84 ? -11.945 20.406 9.854 1.00 93.44 84 ILE A N 1
ATOM 678 C CA . ILE A 1 84 ? -12.253 19.174 9.130 1.00 93.44 84 ILE A CA 1
ATOM 679 C C . ILE A 1 84 ? -13.274 19.522 8.048 1.00 93.44 84 ILE A C 1
ATOM 681 O O . ILE A 1 84 ? -14.287 20.153 8.316 1.00 93.44 84 ILE A O 1
ATOM 685 N N . LYS A 1 85 ? -13.022 19.102 6.815 1.00 88.88 85 LYS A N 1
ATOM 686 C CA . LYS A 1 85 ? -13.906 19.314 5.667 1.00 88.88 85 LYS A CA 1
ATOM 687 C C . LYS A 1 85 ? -14.761 18.088 5.358 1.00 88.88 85 LYS A C 1
ATOM 689 O O . LYS A 1 85 ? -15.890 18.235 4.902 1.00 88.88 85 LYS A O 1
ATOM 694 N N . ALA A 1 86 ? -14.224 16.885 5.557 1.00 86.62 86 ALA A N 1
ATOM 695 C CA . ALA A 1 86 ? -14.917 15.651 5.206 1.00 86.62 86 ALA A CA 1
ATOM 696 C C . ALA A 1 86 ? -14.509 14.479 6.100 1.00 86.62 86 ALA A C 1
ATOM 698 O O . ALA A 1 86 ? -13.359 14.377 6.530 1.00 86.62 86 ALA A O 1
ATOM 699 N N . LEU A 1 87 ? -15.459 13.568 6.303 1.00 89.88 87 LEU A N 1
ATOM 700 C CA . LEU A 1 87 ? -15.250 12.252 6.893 1.00 89.88 87 LEU A CA 1
ATOM 701 C C . LEU A 1 87 ? -15.614 11.191 5.852 1.00 89.88 87 LEU A C 1
ATOM 703 O O . LEU A 1 87 ? -16.645 11.297 5.191 1.00 89.88 87 LEU A O 1
ATOM 707 N N . THR A 1 88 ? -14.796 10.151 5.712 1.00 83.62 88 THR A N 1
ATOM 708 C CA . THR A 1 88 ? -15.146 8.944 4.942 1.00 83.62 88 THR A CA 1
ATOM 709 C C . THR A 1 88 ? -14.593 7.711 5.641 1.00 83.62 88 THR A C 1
ATOM 711 O O . THR A 1 88 ? -13.619 7.812 6.374 1.00 83.62 88 THR A O 1
ATOM 714 N N . VAL A 1 89 ? -15.183 6.538 5.429 1.00 79.25 89 VAL A N 1
ATOM 715 C CA . VAL A 1 89 ? -14.607 5.275 5.915 1.00 79.25 89 VAL A CA 1
ATOM 716 C C . VAL A 1 89 ? -14.160 4.446 4.720 1.00 79.25 89 VAL A C 1
ATOM 718 O O . VAL A 1 89 ? -14.900 4.309 3.746 1.00 79.25 89 VAL A O 1
ATOM 721 N N . ARG A 1 90 ? -12.945 3.902 4.797 1.00 72.75 90 ARG A N 1
ATOM 722 C CA . ARG A 1 90 ? -12.369 2.978 3.812 1.00 72.75 90 ARG A CA 1
ATOM 723 C C . ARG A 1 90 ? -11.691 1.843 4.566 1.00 72.75 90 ARG A C 1
ATOM 725 O O . ARG A 1 90 ? -10.893 2.108 5.459 1.00 72.75 90 ARG A O 1
ATOM 732 N N . ASP A 1 91 ? -12.062 0.603 4.260 1.00 69.75 91 ASP A N 1
ATOM 733 C CA . ASP A 1 91 ? -11.465 -0.610 4.843 1.00 69.75 91 ASP A CA 1
ATOM 734 C C . ASP A 1 91 ? -11.388 -0.610 6.385 1.00 69.75 91 ASP A C 1
ATOM 736 O O . ASP A 1 91 ? -10.439 -1.097 6.992 1.00 69.75 91 ASP A O 1
ATOM 740 N N . GLY A 1 92 ? -12.394 -0.030 7.051 1.00 70.62 92 GLY A N 1
ATOM 741 C CA . GLY A 1 92 ? -12.450 0.061 8.515 1.00 70.62 92 GLY A CA 1
ATOM 742 C C . GLY A 1 92 ? -11.564 1.143 9.144 1.00 70.62 92 GLY A C 1
ATOM 743 O O . GLY A 1 92 ? -11.534 1.254 10.368 1.00 70.62 92 GLY A O 1
ATOM 744 N N . THR A 1 93 ? -10.889 1.965 8.339 1.00 81.12 93 THR A N 1
ATOM 745 C CA . THR A 1 93 ? -10.209 3.193 8.768 1.00 81.12 93 THR A CA 1
ATOM 746 C C . THR A 1 93 ? -11.096 4.404 8.491 1.00 81.12 93 THR A C 1
ATOM 748 O O . THR A 1 93 ? -11.671 4.533 7.406 1.00 81.12 93 THR A O 1
ATOM 751 N N . LEU A 1 94 ? -11.193 5.317 9.458 1.00 90.44 94 LEU A N 1
ATOM 752 C CA . LEU A 1 94 ? -11.858 6.601 9.261 1.00 90.44 94 LEU A CA 1
ATOM 753 C C . LEU A 1 94 ? -10.851 7.605 8.687 1.00 90.44 94 LEU A C 1
ATOM 755 O O . LEU A 1 94 ? -9.831 7.908 9.299 1.00 90.44 94 LEU A O 1
ATOM 759 N N . MET A 1 95 ? -11.145 8.111 7.499 1.00 91.31 95 MET A N 1
ATOM 760 C CA . MET A 1 95 ? -10.395 9.159 6.822 1.00 91.31 95 MET A CA 1
ATOM 761 C C . MET A 1 95 ? -11.008 10.518 7.167 1.00 91.31 95 MET A C 1
ATOM 763 O O . MET A 1 95 ? -12.206 10.733 6.969 1.00 91.31 95 MET A O 1
ATOM 767 N N . VAL A 1 96 ? -10.177 11.441 7.636 1.00 94.50 96 VAL A N 1
ATOM 768 C CA . VAL A 1 96 ? -10.549 12.793 8.054 1.00 94.50 96 VAL A CA 1
ATOM 769 C C . VAL A 1 96 ? -9.799 13.789 7.178 1.00 94.50 96 VAL A C 1
ATOM 771 O O . VAL A 1 96 ? -8.591 13.939 7.312 1.00 94.50 96 VAL A O 1
ATOM 774 N N . THR A 1 97 ? -10.482 14.474 6.269 1.00 88.25 97 THR A N 1
ATOM 775 C CA . THR A 1 97 ? -9.845 15.435 5.355 1.00 88.25 97 THR A CA 1
ATOM 776 C C . THR A 1 97 ? -9.988 16.849 5.898 1.00 88.25 97 THR A C 1
ATOM 778 O O . THR A 1 97 ? -11.099 17.269 6.213 1.00 88.25 97 THR A O 1
ATOM 781 N N . SER A 1 98 ? -8.888 17.594 5.995 1.00 90.69 98 SER A N 1
ATOM 782 C CA . SER A 1 98 ? -8.875 19.005 6.388 1.00 90.69 98 SER A CA 1
ATOM 783 C C . SER A 1 98 ? -9.240 19.925 5.218 1.00 90.69 98 SER A C 1
ATOM 785 O O . SER A 1 98 ? -9.195 19.538 4.048 1.00 90.69 98 SER A O 1
ATOM 787 N N . GLU A 1 99 ? -9.571 21.183 5.502 1.00 85.88 99 GLU A N 1
ATOM 788 C CA . GLU A 1 99 ? -9.818 22.192 4.460 1.00 85.88 99 GLU A CA 1
ATOM 789 C C . GLU A 1 99 ? -8.603 22.462 3.563 1.00 85.88 99 GLU A C 1
ATOM 791 O O . GLU A 1 99 ? -8.778 22.884 2.420 1.00 85.88 99 GLU A O 1
ATOM 796 N N . ARG A 1 100 ? -7.386 22.175 4.047 1.00 81.12 100 ARG A N 1
ATOM 797 C CA . ARG A 1 100 ? -6.145 22.284 3.264 1.00 81.12 100 ARG A CA 1
ATOM 798 C C . ARG A 1 100 ? -5.885 21.068 2.368 1.00 81.12 100 ARG A C 1
ATOM 800 O O . ARG A 1 100 ? -4.894 21.055 1.653 1.00 81.12 100 ARG A O 1
ATOM 807 N N . GLY A 1 101 ? -6.756 20.058 2.398 1.00 78.44 101 GLY A N 1
ATOM 808 C CA . GLY A 1 101 ? -6.640 18.845 1.586 1.00 78.44 101 GLY A CA 1
ATOM 809 C C . GLY A 1 101 ? -5.849 17.714 2.244 1.00 78.44 101 GLY A C 1
ATOM 810 O O . GLY A 1 101 ? -5.981 16.571 1.809 1.00 78.44 101 GLY A O 1
ATOM 811 N N . THR A 1 102 ? -5.115 17.983 3.329 1.00 83.12 102 THR A N 1
ATOM 812 C CA . THR A 1 102 ? -4.458 16.936 4.124 1.00 83.12 102 THR A CA 1
ATOM 813 C C . THR A 1 102 ? -5.502 15.961 4.636 1.00 83.12 102 THR A C 1
ATOM 815 O O . THR A 1 102 ? -6.470 16.358 5.289 1.00 83.12 102 THR A O 1
ATOM 818 N N . THR A 1 103 ? -5.308 14.679 4.364 1.00 85.81 103 THR A N 1
ATOM 819 C CA . THR A 1 103 ? -6.175 13.639 4.909 1.00 85.81 103 THR A CA 1
ATOM 820 C C . THR A 1 103 ? -5.457 12.937 6.048 1.00 85.81 103 THR A C 1
ATOM 822 O O . THR A 1 103 ? -4.287 12.616 5.926 1.00 85.81 103 THR A O 1
ATOM 825 N N . TYR A 1 104 ? -6.148 12.693 7.152 1.00 89.31 104 TYR A N 1
ATOM 826 C CA . TYR A 1 104 ? -5.676 11.945 8.308 1.00 89.31 104 TYR A CA 1
ATOM 827 C C . TYR A 1 104 ? -6.413 10.614 8.371 1.00 89.31 104 TYR A C 1
ATOM 829 O O . TYR A 1 104 ? -7.591 10.519 8.033 1.00 89.31 104 TYR A O 1
ATOM 837 N N . ARG A 1 105 ? -5.717 9.578 8.805 1.00 89.19 105 ARG A N 1
ATOM 838 C CA . ARG A 1 105 ? -6.228 8.231 9.019 1.00 89.19 105 ARG A CA 1
ATOM 839 C C . ARG A 1 105 ? -6.405 8.028 10.512 1.00 89.19 105 ARG A C 1
ATOM 841 O O . ARG A 1 105 ? -5.484 8.308 11.274 1.00 89.19 105 ARG A O 1
ATOM 848 N N . VAL A 1 106 ? -7.573 7.539 10.904 1.00 91.00 106 VAL A N 1
ATOM 849 C CA . VAL A 1 106 ? -7.915 7.203 12.284 1.00 91.00 106 VAL A CA 1
ATOM 850 C C . VAL A 1 106 ? -8.240 5.716 12.358 1.00 91.00 106 VAL A C 1
ATOM 852 O O . VAL A 1 106 ? -9.228 5.260 11.770 1.00 91.00 106 VAL A O 1
ATOM 855 N N . ASP A 1 107 ? -7.426 4.958 13.093 1.00 86.50 107 ASP A N 1
ATOM 856 C CA . ASP A 1 107 ? -7.758 3.574 13.437 1.00 86.50 107 ASP A CA 1
ATOM 857 C C . ASP A 1 107 ? -8.869 3.576 14.492 1.00 86.50 107 ASP A C 1
ATOM 859 O O . ASP A 1 107 ? -8.720 4.107 15.592 1.00 86.50 107 ASP A O 1
ATOM 863 N N . LEU A 1 108 ? -10.015 2.984 14.159 1.00 83.50 108 LEU A N 1
ATOM 864 C CA . LEU A 1 108 ? -11.205 3.036 15.010 1.00 83.50 108 LEU A CA 1
ATOM 865 C C . LEU A 1 108 ? -11.106 2.157 16.270 1.00 83.50 108 LEU A C 1
ATOM 867 O O . LEU A 1 108 ? -11.909 2.326 17.192 1.00 83.50 108 LEU A O 1
ATOM 871 N N . LYS A 1 109 ? -10.139 1.234 16.334 1.00 83.25 109 LYS A N 1
ATOM 872 C CA . LYS A 1 109 ? -9.885 0.373 17.496 1.00 83.25 109 LYS A CA 1
ATOM 873 C C . LYS A 1 109 ? -8.864 1.006 18.436 1.00 83.25 109 LYS A C 1
ATOM 875 O O . LYS A 1 109 ? -9.163 1.170 19.618 1.00 83.25 109 LYS A O 1
ATOM 880 N N . SER A 1 110 ? -7.682 1.352 17.927 1.00 84.62 110 SER A N 1
ATOM 881 C CA . SER A 1 110 ? -6.576 1.899 18.724 1.00 84.62 110 SER A CA 1
ATOM 882 C C . SER A 1 110 ? -6.703 3.401 18.970 1.00 84.62 110 SER A C 1
ATOM 884 O O . SER A 1 110 ? -6.124 3.902 19.931 1.00 84.62 110 SER A O 1
ATOM 886 N N . LYS A 1 111 ? -7.495 4.106 18.149 1.00 87.56 111 LYS A N 1
ATOM 887 C CA . LYS A 1 111 ? -7.619 5.574 18.129 1.00 87.56 111 LYS A CA 1
ATOM 888 C C . LYS A 1 111 ? -6.322 6.280 17.718 1.00 87.56 111 LYS A C 1
ATOM 890 O O . LYS A 1 111 ? -6.167 7.470 17.977 1.00 87.56 111 LYS A O 1
ATOM 895 N N . ALA A 1 112 ? -5.393 5.564 17.085 1.00 85.44 112 ALA A N 1
ATOM 896 C CA . ALA A 1 112 ? -4.194 6.161 16.516 1.00 85.44 112 ALA A CA 1
ATOM 897 C C . ALA A 1 112 ? -4.563 7.080 15.342 1.00 85.44 112 ALA A C 1
ATOM 899 O O . ALA A 1 112 ? -5.442 6.749 14.541 1.00 85.44 112 ALA A O 1
ATOM 900 N N . VAL A 1 113 ? -3.882 8.224 15.249 1.00 88.06 113 VAL A N 1
ATOM 901 C CA . VAL A 1 113 ? -4.063 9.214 14.183 1.00 88.06 113 VAL A CA 1
ATOM 902 C C . VAL A 1 113 ? -2.745 9.405 13.449 1.00 88.06 113 VAL A C 1
ATOM 904 O O . VAL A 1 113 ? -1.720 9.658 14.077 1.00 88.06 113 VAL A O 1
ATOM 907 N N . ALA A 1 114 ? -2.780 9.345 12.121 1.00 82.88 114 ALA A N 1
ATOM 908 C CA . ALA A 1 114 ? -1.626 9.635 11.278 1.00 82.88 114 ALA A CA 1
ATOM 909 C C . ALA A 1 114 ? -2.059 10.373 10.001 1.00 82.88 114 ALA A C 1
ATOM 911 O O . ALA A 1 114 ? -3.077 10.006 9.413 1.00 82.88 114 ALA A O 1
ATOM 912 N N . PRO A 1 115 ? -1.322 11.395 9.534 1.00 79.56 115 PRO A N 1
ATOM 913 C CA . PRO A 1 115 ? -1.491 11.925 8.184 1.00 79.56 115 PRO A CA 1
ATOM 914 C C . PRO A 1 115 ? -1.413 10.798 7.148 1.00 79.56 115 PRO A C 1
ATOM 916 O O . PRO A 1 115 ? -0.581 9.907 7.256 1.00 79.56 115 PRO A O 1
ATOM 919 N N . SER A 1 116 ? -2.276 10.836 6.140 1.00 63.38 116 SER A N 1
ATOM 920 C CA . SER A 1 116 ? -2.312 9.875 5.036 1.00 63.38 116 SER A CA 1
ATOM 921 C C . SER A 1 116 ? -1.089 9.997 4.125 1.00 63.38 116 SER A C 1
ATOM 923 O O . SER A 1 116 ? -0.764 9.029 3.447 1.00 63.38 116 SER A O 1
ATOM 925 N N . ASP A 1 117 ? -0.432 11.161 4.138 1.00 54.75 117 ASP A N 1
ATOM 926 C CA . ASP A 1 117 ? 0.780 11.459 3.364 1.00 54.75 117 ASP A CA 1
ATOM 927 C C . ASP A 1 117 ? 2.056 11.035 4.119 1.00 54.75 117 ASP A C 1
ATOM 929 O O . ASP A 1 117 ? 3.154 11.037 3.566 1.00 54.75 117 ASP A O 1
ATOM 933 N N . LEU A 1 118 ? 1.921 10.649 5.395 1.00 44.94 118 LEU A N 1
ATOM 934 C CA . LEU A 1 118 ? 2.958 9.934 6.127 1.00 44.94 118 LEU A CA 1
ATOM 935 C C . LEU A 1 118 ? 2.674 8.444 5.965 1.00 44.94 118 LEU A C 1
ATOM 937 O O . LEU A 1 118 ? 1.651 7.943 6.435 1.00 44.94 118 LEU A O 1
ATOM 941 N N . ALA A 1 119 ? 3.577 7.761 5.261 1.00 35.44 119 ALA A N 1
ATOM 942 C CA . ALA A 1 119 ? 3.552 6.322 5.061 1.00 35.44 119 ALA A CA 1
ATOM 943 C C . ALA A 1 119 ? 3.174 5.611 6.367 1.00 35.44 119 ALA A C 1
ATOM 945 O O . ALA A 1 119 ? 3.886 5.682 7.372 1.00 35.44 119 ALA A O 1
ATOM 946 N N . TRP A 1 120 ? 2.022 4.941 6.351 1.00 36.75 120 TRP A N 1
ATOM 947 C CA . TRP A 1 120 ? 1.690 3.994 7.396 1.00 36.75 120 TRP A CA 1
ATOM 948 C C . TRP A 1 120 ? 2.741 2.894 7.379 1.00 36.75 120 TRP A C 1
ATOM 950 O O . TRP A 1 120 ? 2.823 2.111 6.439 1.00 36.75 120 TRP A O 1
ATOM 960 N N . SER A 1 121 ? 3.476 2.793 8.475 1.00 46.06 121 SER A N 1
ATOM 961 C CA . SER A 1 121 ? 3.862 1.496 8.998 1.00 46.06 121 SER A CA 1
ATOM 962 C C . SER A 1 121 ? 2.938 1.224 10.181 1.00 46.06 121 SER A C 1
ATOM 964 O O . SER A 1 121 ? 3.079 1.867 11.208 1.00 46.06 121 SER A O 1
ATOM 966 N N . GLU A 1 122 ? 1.968 0.311 10.054 1.00 44.28 122 GLU A N 1
ATOM 967 C CA . GLU A 1 122 ? 1.391 -0.344 11.239 1.00 44.28 122 GLU A CA 1
ATOM 968 C C . GLU A 1 122 ? 0.706 -1.686 10.921 1.00 44.28 122 GLU A C 1
ATOM 970 O O . GLU A 1 122 ? -0.053 -1.830 9.963 1.00 44.28 122 GLU A O 1
ATOM 975 N N . ALA A 1 123 ? 0.975 -2.686 11.768 1.00 49.56 123 ALA A N 1
ATOM 976 C CA . ALA A 1 123 ? 0.268 -3.962 11.817 1.00 49.56 123 ALA A CA 1
ATOM 977 C C . ALA A 1 123 ? -0.950 -3.830 12.746 1.00 49.56 123 ALA A C 1
ATOM 979 O O . ALA A 1 123 ? -0.780 -3.573 13.937 1.00 49.56 123 ALA A O 1
ATOM 980 N N . PRO A 1 124 ? -2.172 -4.037 12.220 1.00 44.09 124 PRO A N 1
ATOM 981 C CA . PRO A 1 124 ? -2.913 -5.268 12.529 1.00 44.09 124 PRO A CA 1
ATOM 982 C C . PRO A 1 124 ? -3.509 -5.987 11.298 1.00 44.09 124 PRO A C 1
ATOM 984 O O . PRO A 1 124 ? -4.235 -6.966 11.471 1.00 44.09 124 PRO A O 1
ATOM 987 N N . ASP A 1 125 ? -3.179 -5.576 10.068 1.00 50.62 125 ASP A N 1
ATOM 988 C CA . ASP A 1 125 ? -3.644 -6.251 8.838 1.00 50.62 125 ASP A CA 1
ATOM 989 C C . ASP A 1 125 ? -2.686 -7.358 8.353 1.00 50.62 125 ASP A C 1
ATOM 991 O O . ASP A 1 125 ? -3.103 -8.334 7.737 1.00 50.62 125 ASP A O 1
ATOM 995 N N . ALA A 1 126 ? -1.406 -7.320 8.743 1.00 45.34 126 ALA A N 1
ATOM 996 C CA . ALA A 1 126 ? -0.440 -8.360 8.372 1.00 45.34 126 ALA A CA 1
ATOM 997 C C . ALA A 1 126 ? -0.890 -9.772 8.801 1.00 45.34 126 ALA A C 1
ATOM 999 O O . ALA A 1 126 ? -0.620 -10.743 8.105 1.00 45.34 126 ALA A O 1
ATOM 1000 N N . ALA A 1 127 ? -1.603 -9.924 9.924 1.00 49.72 127 ALA A N 1
ATOM 1001 C CA . ALA A 1 127 ? -2.099 -11.228 10.374 1.00 49.72 127 ALA A CA 1
ATOM 1002 C C . ALA A 1 127 ? -3.295 -11.748 9.553 1.00 49.72 127 ALA A C 1
ATOM 1004 O O . ALA A 1 127 ? -3.439 -12.961 9.398 1.00 49.72 127 ALA A O 1
ATOM 1005 N N . ALA A 1 128 ? -4.144 -10.860 9.027 1.00 53.47 128 ALA A N 1
ATOM 1006 C CA . ALA A 1 128 ? -5.265 -11.220 8.158 1.00 53.47 128 ALA A CA 1
ATOM 1007 C C . ALA A 1 128 ? -4.801 -11.408 6.706 1.00 53.47 128 ALA A C 1
ATOM 1009 O O . ALA A 1 128 ? -5.156 -12.399 6.072 1.00 53.47 128 ALA A O 1
ATOM 1010 N N . GLN A 1 129 ? -3.910 -10.545 6.217 1.00 53.53 129 GLN A N 1
ATOM 1011 C CA . GLN A 1 129 ? -3.250 -10.689 4.921 1.00 53.53 129 GLN A CA 1
ATOM 1012 C C . GLN A 1 129 ? -2.397 -11.963 4.859 1.00 53.53 129 GLN A C 1
ATOM 1014 O O . GLN A 1 129 ? -2.459 -12.671 3.858 1.00 53.53 129 GLN A O 1
ATOM 1019 N N . ARG A 1 130 ? -1.722 -12.352 5.959 1.00 58.28 130 ARG A N 1
ATOM 1020 C CA . ARG A 1 130 ? -1.058 -13.667 6.099 1.00 58.28 130 ARG A CA 1
ATOM 1021 C C . ARG A 1 130 ? -1.999 -14.850 5.857 1.00 58.28 130 ARG A C 1
ATOM 1023 O O . ARG A 1 130 ? -1.539 -15.875 5.366 1.00 58.28 130 ARG A O 1
ATOM 1030 N N . LYS A 1 131 ? -3.294 -14.729 6.182 1.00 58.19 131 LYS A N 1
ATOM 1031 C CA . LYS A 1 131 ? -4.291 -15.792 5.951 1.00 58.19 131 LYS A CA 1
ATOM 1032 C C . LYS A 1 131 ? -4.752 -15.882 4.493 1.00 58.19 131 LYS A C 1
ATOM 1034 O O . LYS A 1 131 ? -5.255 -16.927 4.103 1.00 58.19 131 LYS A O 1
ATOM 1039 N N . ASN A 1 132 ? -4.550 -14.827 3.701 1.00 63.94 132 ASN A N 1
ATOM 1040 C CA . ASN A 1 132 ? -4.952 -14.741 2.294 1.00 63.94 132 ASN A CA 1
ATOM 1041 C C . ASN A 1 132 ? -3.748 -14.739 1.333 1.00 63.94 132 ASN A C 1
A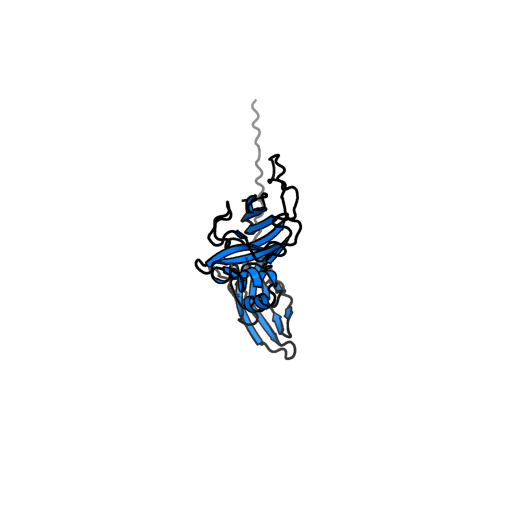TOM 1043 O O . ASN A 1 132 ? -3.866 -14.282 0.196 1.00 63.94 132 ASN A O 1
ATOM 1047 N N . ILE A 1 133 ? -2.585 -15.231 1.775 1.00 76.06 133 ILE A N 1
ATOM 1048 C CA . ILE A 1 133 ? -1.413 -15.391 0.910 1.00 76.06 133 ILE A CA 1
ATOM 1049 C C . ILE A 1 133 ? -1.687 -16.535 -0.084 1.00 76.06 133 ILE A C 1
ATOM 1051 O O . ILE A 1 133 ? -1.965 -17.655 0.347 1.00 76.06 133 ILE A O 1
ATOM 1055 N N . PRO A 1 134 ? -1.576 -16.300 -1.406 1.00 82.94 134 PRO A N 1
ATOM 1056 C CA . PRO A 1 134 ? -1.632 -17.365 -2.401 1.00 82.94 134 PRO A CA 1
ATOM 1057 C C . PRO A 1 134 ? -0.632 -18.490 -2.107 1.00 82.94 134 PRO A C 1
ATOM 1059 O O . PRO A 1 134 ? 0.530 -18.231 -1.795 1.00 82.94 134 PRO A O 1
ATOM 1062 N N . GLU A 1 135 ? -1.047 -19.743 -2.301 1.00 86.00 135 GLU A N 1
ATOM 1063 C CA . GLU A 1 135 ? -0.232 -20.933 -2.002 1.00 86.00 135 GLU A CA 1
ATOM 1064 C C . GLU A 1 135 ? 1.157 -20.893 -2.671 1.00 86.00 135 GLU A C 1
ATOM 1066 O O . GLU A 1 135 ? 2.152 -21.325 -2.097 1.00 86.00 135 GLU A O 1
ATOM 1071 N N . THR A 1 136 ? 1.258 -20.315 -3.872 1.00 87.19 136 THR A N 1
ATOM 1072 C CA . THR A 1 136 ? 2.534 -20.131 -4.580 1.00 87.19 136 THR A CA 1
ATOM 1073 C C . THR A 1 136 ? 3.524 -19.272 -3.789 1.00 87.19 136 THR A C 1
ATOM 1075 O O . THR A 1 136 ? 4.696 -19.632 -3.690 1.00 87.19 136 THR A O 1
ATOM 1078 N N . ILE A 1 137 ? 3.058 -18.173 -3.186 1.00 89.06 137 ILE A N 1
ATOM 1079 C CA . ILE A 1 137 ? 3.886 -17.298 -2.344 1.00 89.06 137 ILE A CA 1
ATOM 1080 C C . ILE A 1 137 ? 4.247 -18.026 -1.053 1.00 89.06 137 ILE A C 1
ATOM 1082 O O . ILE A 1 137 ? 5.401 -17.994 -0.629 1.00 89.06 137 ILE A O 1
ATOM 1086 N N . GLU A 1 138 ? 3.289 -18.735 -0.455 1.00 88.81 138 GLU A N 1
ATOM 1087 C CA . GLU A 1 138 ? 3.536 -19.486 0.771 1.00 88.81 138 GLU A CA 1
ATOM 1088 C C . GLU A 1 138 ? 4.620 -20.556 0.557 1.00 88.81 138 GLU A C 1
ATOM 1090 O O . GLU A 1 138 ? 5.572 -20.635 1.333 1.00 88.81 138 GLU A O 1
ATOM 1095 N N . ARG A 1 139 ? 4.542 -21.331 -0.531 1.00 89.56 139 ARG A N 1
ATOM 1096 C CA . ARG A 1 139 ? 5.526 -22.375 -0.866 1.00 89.56 139 ARG A CA 1
ATOM 1097 C C . ARG A 1 139 ? 6.892 -21.837 -1.275 1.00 89.56 139 ARG A C 1
ATOM 1099 O O . ARG A 1 139 ? 7.866 -22.564 -1.119 1.00 89.56 139 ARG A O 1
ATOM 1106 N N . ALA A 1 140 ? 6.982 -20.632 -1.836 1.00 90.25 140 ALA A N 1
ATOM 1107 C CA . ALA A 1 140 ? 8.256 -20.050 -2.263 1.00 90.25 140 ALA A CA 1
ATOM 1108 C C . ALA A 1 140 ? 8.947 -19.278 -1.129 1.00 90.25 140 ALA A C 1
ATOM 1110 O O . ALA A 1 140 ? 10.143 -19.462 -0.893 1.00 90.25 140 ALA A O 1
ATOM 1111 N N . ILE A 1 141 ? 8.185 -18.445 -0.413 1.00 92.44 141 ILE A N 1
ATOM 1112 C CA . ILE A 1 141 ? 8.701 -17.471 0.554 1.00 92.44 141 ILE A CA 1
ATOM 1113 C C . ILE A 1 141 ? 8.481 -17.927 1.991 1.00 92.44 141 ILE A C 1
ATOM 1115 O O . ILE A 1 141 ? 9.423 -17.908 2.761 1.00 92.44 141 ILE A O 1
ATOM 1119 N N . SER A 1 142 ? 7.278 -18.343 2.392 1.00 87.56 142 SER A N 1
ATOM 1120 C CA . SER A 1 142 ? 6.988 -18.593 3.820 1.00 87.56 142 SER A CA 1
ATOM 1121 C C . SER A 1 142 ? 7.415 -19.978 4.313 1.00 87.56 142 SER A C 1
ATOM 1123 O O . SER A 1 142 ? 7.806 -20.130 5.466 1.00 87.56 142 SER A O 1
ATOM 1125 N N . LYS A 1 143 ? 7.329 -20.988 3.446 1.00 88.06 143 LYS A N 1
ATOM 1126 C CA . LYS A 1 143 ? 7.654 -22.400 3.716 1.00 88.06 143 LYS A CA 1
ATOM 1127 C C . LYS A 1 143 ? 8.739 -22.943 2.778 1.00 88.06 143 LYS A C 1
ATOM 1129 O O . LYS A 1 143 ? 9.103 -24.111 2.871 1.00 88.06 143 LYS A O 1
ATOM 1134 N N . GLY A 1 144 ? 9.202 -22.114 1.846 1.00 85.88 144 GLY A N 1
ATOM 1135 C CA . GLY A 1 144 ? 10.122 -22.496 0.783 1.00 85.88 144 GLY A CA 1
ATOM 1136 C C . GLY A 1 144 ? 11.595 -22.262 1.097 1.00 85.88 144 GLY A C 1
ATOM 1137 O O . GLY A 1 144 ? 11.951 -21.891 2.217 1.00 85.88 144 GLY A O 1
ATOM 1138 N N . PRO A 1 145 ? 12.462 -22.409 0.078 1.00 86.88 145 PRO A N 1
ATOM 1139 C CA . PRO A 1 145 ? 13.902 -22.187 0.206 1.00 86.88 145 PRO A CA 1
ATOM 1140 C C . PRO A 1 145 ? 14.270 -20.789 0.717 1.00 86.88 145 PRO A C 1
ATOM 1142 O O . PRO A 1 145 ? 15.316 -20.625 1.333 1.00 86.88 145 PRO A O 1
ATOM 1145 N N . LEU A 1 146 ? 13.412 -19.791 0.478 1.00 92.69 146 LEU A N 1
ATOM 1146 C CA . LEU A 1 146 ? 13.662 -18.397 0.848 1.00 92.69 146 LEU A CA 1
ATOM 1147 C C . LEU A 1 146 ? 13.182 -18.036 2.264 1.00 92.69 146 LEU A C 1
ATOM 1149 O O . LEU A 1 146 ? 13.502 -16.952 2.740 1.00 92.69 146 LEU A O 1
ATOM 1153 N N . ALA A 1 147 ? 12.479 -18.928 2.972 1.00 92.00 147 ALA A N 1
ATOM 1154 C CA . ALA A 1 147 ? 11.861 -18.629 4.273 1.00 92.00 147 ALA A CA 1
ATOM 1155 C C . ALA A 1 147 ? 12.850 -18.241 5.373 1.00 92.00 147 ALA A C 1
ATOM 1157 O O . ALA A 1 147 ? 12.524 -17.459 6.274 1.00 92.00 147 ALA A O 1
ATOM 1158 N N . LYS A 1 148 ? 14.064 -18.792 5.293 1.00 95.19 148 LYS A N 1
ATOM 1159 C CA . LYS A 1 148 ? 15.145 -18.500 6.231 1.00 95.19 148 LYS A CA 1
ATOM 1160 C C . LYS A 1 148 ? 15.629 -17.056 6.114 1.00 95.19 148 LYS A C 1
ATOM 1162 O O . LYS A 1 148 ? 15.938 -16.448 7.133 1.00 95.19 148 LYS A O 1
ATOM 1167 N N . ASP A 1 149 ? 15.678 -16.527 4.896 1.00 95.81 149 ASP A N 1
ATOM 1168 C CA . ASP A 1 149 ? 16.350 -15.260 4.603 1.00 95.81 149 ASP A CA 1
ATOM 1169 C C . ASP A 1 149 ? 15.356 -14.119 4.349 1.00 95.81 149 ASP A C 1
ATOM 1171 O O . ASP A 1 149 ? 15.700 -12.950 4.530 1.00 95.81 149 ASP A O 1
ATOM 1175 N N . TYR A 1 150 ? 14.109 -14.447 3.999 1.00 96.38 150 TYR A N 1
ATOM 1176 C CA . TYR A 1 150 ? 13.086 -13.487 3.599 1.00 96.38 150 TYR A CA 1
ATOM 1177 C C . TYR A 1 150 ? 11.738 -13.737 4.280 1.00 96.38 150 TYR A C 1
ATOM 1179 O O . TYR A 1 150 ? 11.392 -14.848 4.690 1.00 96.38 150 TYR A O 1
ATOM 1187 N N . GLU A 1 151 ? 10.944 -12.677 4.367 1.00 94.25 151 GLU A N 1
ATOM 1188 C CA . GLU A 1 151 ? 9.524 -12.732 4.701 1.00 94.25 151 GLU A CA 1
ATOM 1189 C C . GLU A 1 151 ? 8.692 -11.898 3.737 1.00 94.25 151 GLU A C 1
ATOM 1191 O O . GLU A 1 151 ? 9.202 -10.968 3.117 1.00 94.25 151 GLU A O 1
ATOM 1196 N N . VAL A 1 152 ? 7.404 -12.230 3.619 1.00 92.06 152 VAL A N 1
ATOM 1197 C CA . VAL A 1 152 ? 6.457 -11.414 2.852 1.00 92.06 152 VAL A CA 1
ATOM 1198 C C . VAL A 1 152 ? 6.318 -10.058 3.538 1.00 92.06 152 VAL A C 1
ATOM 1200 O O . VAL A 1 152 ? 6.041 -9.990 4.738 1.00 92.06 152 VAL A O 1
ATOM 1203 N N . SER A 1 153 ? 6.517 -8.999 2.763 1.00 87.81 153 SER A N 1
ATOM 1204 C CA . SER A 1 153 ? 6.300 -7.623 3.179 1.00 87.81 153 SER A CA 1
ATOM 1205 C C . SER A 1 153 ? 4.904 -7.175 2.764 1.00 87.81 153 SER A C 1
ATOM 1207 O O . SER A 1 153 ? 4.413 -7.525 1.695 1.00 87.81 153 SER A O 1
ATOM 1209 N N . PHE A 1 154 ? 4.283 -6.372 3.619 1.00 82.94 154 PHE A N 1
ATOM 1210 C CA . PHE A 1 154 ? 2.980 -5.753 3.384 1.00 82.94 154 PHE A CA 1
ATOM 1211 C C . PHE A 1 154 ? 3.107 -4.229 3.271 1.00 82.94 154 PHE A C 1
ATOM 1213 O O . PHE A 1 154 ? 2.166 -3.504 3.573 1.00 82.94 154 PHE A O 1
ATOM 1220 N N . HIS A 1 155 ? 4.300 -3.758 2.880 1.00 77.69 155 HIS A N 1
ATOM 1221 C CA . HIS A 1 155 ? 4.639 -2.338 2.747 1.00 77.69 155 HIS A CA 1
ATOM 1222 C C . HIS A 1 155 ? 3.670 -1.585 1.833 1.00 77.69 155 HIS A C 1
ATOM 1224 O O . HIS A 1 155 ? 3.235 -0.492 2.172 1.00 77.69 155 HIS A O 1
ATOM 1230 N N . LEU A 1 156 ? 3.273 -2.204 0.715 1.00 73.44 156 LEU A N 1
ATOM 1231 C CA . LEU A 1 156 ? 2.251 -1.681 -0.195 1.00 73.44 156 LEU A CA 1
ATOM 1232 C C . LEU A 1 156 ? 1.102 -2.673 -0.343 1.00 73.44 156 LEU A C 1
ATOM 1234 O O . LEU A 1 156 ? 1.290 -3.884 -0.214 1.00 73.44 156 LEU A O 1
ATOM 1238 N N . ASN A 1 157 ? -0.079 -2.150 -0.670 1.00 73.44 157 ASN A N 1
ATOM 1239 C CA . ASN A 1 157 ? -1.268 -2.931 -0.994 1.00 73.44 157 ASN A CA 1
ATOM 1240 C C . ASN A 1 157 ? -1.761 -2.548 -2.409 1.00 73.44 157 ASN A C 1
ATOM 1242 O O . ASN A 1 157 ? -1.986 -1.361 -2.644 1.00 73.44 157 ASN A O 1
ATOM 1246 N N . PRO A 1 158 ? -1.938 -3.494 -3.352 1.00 82.69 158 PRO A N 1
ATOM 1247 C CA . PRO A 1 158 ? -1.713 -4.938 -3.219 1.00 82.69 158 PRO A CA 1
ATOM 1248 C C . PRO A 1 158 ? -0.255 -5.267 -2.879 1.00 82.69 158 PRO A C 1
ATOM 1250 O O . PRO A 1 158 ? 0.647 -4.622 -3.388 1.00 82.69 158 PRO A O 1
ATOM 1253 N N . PHE A 1 159 ? -0.013 -6.251 -2.006 1.00 83.75 159 PHE A N 1
ATOM 1254 C CA . PHE A 1 159 ? 1.347 -6.685 -1.621 1.00 83.75 159 PHE A CA 1
ATOM 1255 C C . PHE A 1 159 ? 1.928 -7.745 -2.570 1.00 83.75 159 PHE A C 1
ATOM 1257 O O . PHE A 1 159 ? 3.100 -8.116 -2.477 1.00 83.75 159 PHE A O 1
ATOM 1264 N N . TYR A 1 160 ? 1.107 -8.224 -3.508 1.00 93.50 160 TYR A N 1
ATOM 1265 C CA . TYR A 1 160 ? 1.527 -9.048 -4.631 1.00 93.50 160 TYR A CA 1
ATOM 1266 C C . TYR A 1 160 ? 0.780 -8.661 -5.913 1.00 93.50 160 TYR A C 1
ATOM 1268 O O . TYR A 1 160 ? -0.371 -8.231 -5.872 1.00 93.50 160 TYR A O 1
ATOM 1276 N N . LEU A 1 161 ? 1.417 -8.871 -7.059 1.00 90.44 161 LEU A N 1
ATOM 1277 C CA . LEU A 1 161 ? 0.863 -8.668 -8.393 1.00 90.44 161 LEU A CA 1
ATOM 1278 C C . LEU A 1 161 ? 0.999 -9.947 -9.219 1.00 90.44 161 LEU A C 1
ATOM 1280 O O . LEU A 1 161 ? 1.837 -10.806 -8.937 1.00 90.44 161 LEU A O 1
ATOM 1284 N N . ARG A 1 162 ? 0.161 -10.077 -10.248 1.00 90.06 162 ARG A N 1
ATOM 1285 C CA . ARG A 1 162 ? 0.150 -11.217 -11.172 1.00 90.06 162 ARG A CA 1
ATOM 1286 C C . ARG A 1 162 ? 0.338 -10.715 -12.597 1.00 90.06 162 ARG A C 1
ATOM 1288 O O . ARG A 1 162 ? -0.342 -9.771 -12.985 1.00 90.06 162 ARG A O 1
ATOM 1295 N N . GLY A 1 163 ? 1.212 -11.362 -13.355 1.00 90.31 163 GLY A N 1
ATOM 1296 C CA . GLY A 1 163 ? 1.555 -10.983 -14.727 1.00 90.31 163 GLY A CA 1
ATOM 1297 C C . GLY A 1 163 ? 2.496 -12.004 -15.358 1.00 90.31 163 GLY A C 1
ATOM 1298 O O . GLY A 1 163 ? 2.908 -12.942 -14.690 1.00 90.31 163 GLY A O 1
ATOM 1299 N N . ASP A 1 164 ? 2.812 -11.843 -16.634 1.00 93.75 164 ASP A N 1
ATOM 1300 C CA . ASP A 1 164 ? 3.782 -12.657 -17.385 1.00 93.75 164 ASP A CA 1
ATOM 1301 C C . ASP A 1 164 ? 5.157 -11.969 -17.332 1.00 93.75 164 ASP A C 1
ATOM 1303 O O . ASP A 1 164 ? 5.604 -11.381 -18.315 1.00 93.75 164 ASP A O 1
ATOM 1307 N N . PHE A 1 165 ? 5.788 -11.920 -16.153 1.00 95.81 165 PHE A N 1
ATOM 1308 C CA . PHE A 1 165 ? 6.950 -11.056 -15.897 1.00 95.81 165 PHE A CA 1
ATOM 1309 C C . PHE A 1 165 ? 8.240 -11.569 -16.539 1.00 95.81 165 PHE A C 1
ATOM 1311 O O . PHE A 1 165 ? 9.116 -10.770 -16.875 1.00 95.81 165 PHE A O 1
ATOM 1318 N N . ASN A 1 166 ? 8.369 -12.883 -16.724 1.00 94.75 166 ASN A N 1
ATOM 1319 C CA . ASN A 1 166 ? 9.507 -13.493 -17.411 1.00 94.75 166 ASN A CA 1
ATOM 1320 C C . ASN A 1 166 ? 9.275 -13.700 -18.927 1.00 94.75 166 ASN A C 1
ATOM 1322 O O . ASN A 1 166 ? 10.201 -14.107 -19.632 1.00 94.75 166 ASN A O 1
ATOM 1326 N N . GLY A 1 167 ? 8.071 -13.416 -19.437 1.00 92.81 167 GLY A N 1
ATOM 1327 C CA . GLY A 1 167 ? 7.721 -13.536 -20.853 1.00 92.81 167 GLY A CA 1
ATOM 1328 C C . GLY A 1 167 ? 7.512 -14.969 -21.358 1.00 92.81 167 GLY A C 1
ATOM 1329 O O . GLY A 1 167 ? 7.539 -15.185 -22.573 1.00 92.81 167 GLY A O 1
ATOM 1330 N N . ASP A 1 168 ? 7.346 -15.956 -20.472 1.00 93.00 168 ASP A N 1
ATOM 1331 C CA . ASP A 1 168 ? 7.119 -17.358 -20.848 1.00 93.00 168 ASP A CA 1
ATOM 1332 C 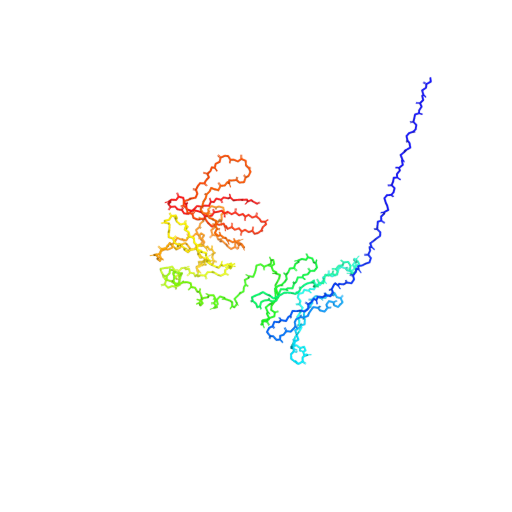C . ASP A 1 168 ? 5.646 -17.692 -21.162 1.00 93.00 168 ASP A C 1
ATOM 1334 O O . ASP A 1 168 ? 5.334 -18.801 -21.610 1.00 93.00 168 ASP A O 1
ATOM 1338 N N . GLY A 1 169 ? 4.742 -16.724 -20.981 1.00 89.56 169 GLY A N 1
ATOM 1339 C CA . GLY A 1 169 ? 3.316 -16.843 -21.262 1.00 89.56 169 GLY A CA 1
ATOM 1340 C C . GLY A 1 169 ? 2.495 -17.475 -20.136 1.00 89.56 169 GLY A C 1
ATOM 1341 O O . GLY A 1 169 ? 1.285 -17.654 -20.307 1.00 89.56 169 GLY A O 1
ATOM 1342 N N . LYS A 1 170 ? 3.103 -17.822 -18.997 1.00 91.44 170 LYS A N 1
ATOM 1343 C CA . LYS A 1 170 ? 2.402 -18.261 -17.784 1.00 91.44 170 LYS A CA 1
ATOM 1344 C C . LYS A 1 170 ? 2.186 -17.084 -16.838 1.00 91.44 170 LYS A C 1
ATOM 1346 O O . LYS A 1 170 ? 2.785 -16.026 -16.955 1.00 91.44 170 LYS A O 1
ATOM 1351 N N . VAL A 1 171 ? 1.270 -17.275 -15.889 1.00 88.81 171 VAL A N 1
ATOM 1352 C CA . VAL A 1 171 ? 1.017 -16.269 -14.854 1.00 88.81 171 VAL A CA 1
ATOM 1353 C C . VAL A 1 171 ? 2.029 -16.440 -13.729 1.00 88.81 171 VAL A C 1
ATOM 1355 O O . VAL A 1 171 ? 1.947 -17.397 -12.953 1.00 88.81 171 VAL A O 1
ATOM 1358 N N . ASP A 1 172 ? 2.923 -15.472 -13.629 1.00 95.44 172 ASP A N 1
ATOM 1359 C CA . ASP A 1 172 ? 3.887 -15.296 -12.557 1.00 95.44 172 ASP A CA 1
ATOM 1360 C C . ASP A 1 172 ? 3.278 -14.490 -11.402 1.00 95.44 172 ASP A C 1
ATOM 1362 O O . ASP A 1 172 ? 2.204 -13.879 -11.506 1.00 95.44 172 ASP A O 1
ATOM 1366 N N . VAL A 1 173 ? 3.990 -14.480 -10.277 1.00 95.75 173 VAL A N 1
ATOM 1367 C CA . VAL A 1 173 ? 3.667 -13.659 -9.109 1.00 95.75 173 VAL A CA 1
ATOM 1368 C C . VAL A 1 173 ? 4.862 -12.790 -8.749 1.00 95.75 173 VAL A C 1
ATOM 1370 O O . VAL A 1 173 ? 5.944 -13.309 -8.499 1.00 95.75 173 VAL A O 1
ATOM 1373 N N . ALA A 1 174 ? 4.651 -11.482 -8.654 1.00 97.50 174 ALA A N 1
ATOM 1374 C CA . ALA A 1 174 ? 5.571 -10.565 -7.996 1.00 97.50 174 ALA A CA 1
ATOM 1375 C C . ALA A 1 174 ? 5.058 -10.306 -6.579 1.00 97.50 174 ALA A C 1
ATOM 1377 O O . ALA A 1 174 ? 3.879 -10.012 -6.414 1.00 97.50 174 ALA A O 1
ATOM 1378 N N . VAL A 1 175 ? 5.897 -10.418 -5.554 1.00 96.56 175 VAL A N 1
ATOM 1379 C CA . VAL A 1 175 ? 5.501 -10.185 -4.156 1.00 96.56 175 VAL A CA 1
ATOM 1380 C C . VAL A 1 175 ? 6.546 -9.355 -3.433 1.00 96.56 175 VAL A C 1
ATOM 1382 O O . VAL A 1 175 ? 7.745 -9.578 -3.606 1.00 96.56 175 VAL A O 1
ATOM 1385 N N . LEU A 1 176 ? 6.094 -8.410 -2.612 1.00 95.50 176 LEU A N 1
ATOM 1386 C CA . LEU A 1 176 ? 6.985 -7.628 -1.767 1.00 95.50 176 LEU A CA 1
ATOM 1387 C C . LEU A 1 176 ? 7.596 -8.524 -0.690 1.00 95.50 176 LEU A C 1
ATOM 1389 O O . LEU A 1 176 ? 6.905 -9.303 -0.029 1.00 95.50 176 LEU A O 1
ATOM 1393 N N . VAL A 1 177 ? 8.903 -8.403 -0.492 1.00 97.38 177 VAL A N 1
ATOM 1394 C CA . VAL A 1 177 ? 9.645 -9.165 0.513 1.00 97.38 177 VAL A CA 1
ATOM 1395 C C . VAL A 1 177 ? 10.536 -8.254 1.339 1.00 97.38 177 VAL A C 1
ATOM 1397 O O . VAL A 1 177 ? 10.995 -7.214 0.874 1.00 97.38 177 VAL A O 1
ATOM 1400 N N . LYS A 1 178 ? 10.792 -8.669 2.574 1.00 95.56 178 LYS A N 1
ATOM 1401 C CA . LYS A 1 178 ? 11.769 -8.063 3.472 1.00 95.56 178 LYS A CA 1
ATOM 1402 C C . LYS A 1 178 ? 12.875 -9.070 3.747 1.00 95.56 178 LYS A C 1
ATOM 1404 O O . LYS A 1 178 ? 12.589 -10.202 4.143 1.00 95.56 178 LYS A O 1
ATOM 1409 N N . GLN A 1 179 ? 14.129 -8.677 3.544 1.00 97.12 179 GLN A N 1
ATOM 1410 C CA . GLN A 1 179 ? 15.267 -9.496 3.949 1.00 97.12 179 GLN A CA 1
ATOM 1411 C C . GLN A 1 179 ? 15.386 -9.465 5.474 1.00 97.12 179 GLN A C 1
ATOM 1413 O O . GLN A 1 179 ? 15.478 -8.399 6.078 1.00 97.12 179 GLN A O 1
ATOM 1418 N N . ARG A 1 180 ? 15.410 -10.632 6.117 1.00 94.38 180 ARG A N 1
ATOM 1419 C CA . ARG A 1 180 ? 15.394 -10.734 7.584 1.00 94.38 180 ARG A CA 1
ATOM 1420 C C . ARG A 1 180 ? 16.658 -10.186 8.241 1.00 94.38 180 ARG A C 1
ATOM 1422 O O . ARG A 1 180 ? 16.575 -9.627 9.327 1.00 94.38 180 ARG A O 1
ATOM 1429 N N . SER A 1 181 ? 17.815 -10.361 7.604 1.00 92.88 181 SER A N 1
ATOM 1430 C CA . SER A 1 181 ? 19.116 -9.976 8.167 1.00 92.88 181 SER A CA 1
ATOM 1431 C C . SER A 1 181 ? 19.360 -8.467 8.169 1.00 92.88 181 SER A C 1
ATOM 1433 O O . SER A 1 181 ? 19.985 -7.962 9.096 1.00 92.88 181 SER A O 1
ATOM 1435 N N . THR A 1 182 ? 18.888 -7.755 7.145 1.00 92.06 182 THR A N 1
ATOM 1436 C CA . THR A 1 182 ? 19.150 -6.316 6.960 1.00 92.06 182 THR A CA 1
ATOM 1437 C C . THR A 1 182 ? 17.914 -5.450 7.166 1.00 92.06 182 THR A C 1
ATOM 1439 O O . THR A 1 182 ? 18.036 -4.259 7.424 1.00 92.06 182 THR A O 1
ATOM 1442 N N . GLY A 1 183 ? 16.722 -6.032 7.036 1.00 92.50 183 GLY A N 1
ATOM 1443 C CA . GLY A 1 183 ? 15.460 -5.308 7.019 1.00 92.50 183 GLY A CA 1
ATOM 1444 C C . GLY A 1 183 ? 15.133 -4.623 5.691 1.00 92.50 183 GLY A C 1
ATOM 1445 O O . GLY A 1 183 ? 14.042 -4.069 5.593 1.00 92.50 183 GLY A O 1
ATOM 1446 N N . LYS A 1 184 ? 16.015 -4.696 4.684 1.00 94.88 184 LYS A N 1
ATOM 1447 C CA . LYS A 1 184 ? 15.807 -4.072 3.370 1.00 94.88 184 LYS A CA 1
ATOM 1448 C C . LYS A 1 184 ? 14.630 -4.697 2.629 1.00 94.88 184 LYS A C 1
ATOM 1450 O O . LYS A 1 184 ? 14.437 -5.920 2.673 1.00 94.88 184 LYS A O 1
ATOM 1455 N N . LEU A 1 185 ? 13.876 -3.864 1.921 1.00 96.25 185 LEU A N 1
ATOM 1456 C CA . LEU A 1 185 ? 12.743 -4.277 1.105 1.00 96.25 185 LEU A CA 1
ATOM 1457 C C . LEU A 1 185 ? 13.160 -4.576 -0.335 1.00 96.25 185 LEU A C 1
ATOM 1459 O O . LEU A 1 185 ? 14.117 -4.018 -0.873 1.00 96.25 185 LEU A O 1
ATOM 1463 N N . GLY A 1 186 ? 12.417 -5.476 -0.967 1.00 97.75 186 GLY A N 1
ATOM 1464 C CA . GLY A 1 186 ? 12.577 -5.835 -2.368 1.00 97.75 186 GLY A CA 1
ATOM 1465 C C . GLY A 1 186 ? 11.371 -6.597 -2.899 1.00 97.75 186 GLY A C 1
ATOM 1466 O O . GLY A 1 186 ? 10.305 -6.631 -2.280 1.00 97.75 186 GLY A O 1
ATOM 1467 N N . ILE A 1 187 ? 11.547 -7.228 -4.055 1.00 98.38 187 ILE A N 1
ATOM 1468 C CA . ILE A 1 187 ? 10.504 -7.960 -4.774 1.00 98.38 187 ILE A CA 1
ATOM 1469 C C . ILE A 1 187 ? 11.017 -9.361 -5.091 1.00 98.38 187 ILE A C 1
ATOM 1471 O O . ILE A 1 187 ? 12.110 -9.526 -5.632 1.00 98.38 187 ILE A O 1
ATOM 1475 N N . ALA A 1 188 ? 10.210 -10.376 -4.792 1.00 97.81 188 ALA A N 1
ATOM 1476 C CA . ALA A 1 188 ? 10.414 -11.725 -5.292 1.00 97.81 188 ALA A CA 1
ATOM 1477 C C . ALA A 1 188 ? 9.510 -11.965 -6.508 1.00 97.81 188 ALA A C 1
ATOM 1479 O O . ALA A 1 188 ? 8.290 -11.834 -6.399 1.00 97.81 188 ALA A O 1
ATOM 1480 N N . ILE A 1 189 ? 10.091 -12.345 -7.647 1.00 97.56 189 ILE A N 1
ATOM 1481 C CA . ILE A 1 189 ? 9.342 -12.804 -8.823 1.00 97.56 189 ILE A CA 1
ATOM 1482 C C . ILE A 1 189 ? 9.351 -14.327 -8.846 1.00 97.56 189 ILE A C 1
ATOM 1484 O O . ILE A 1 189 ? 10.414 -14.937 -8.959 1.00 97.56 189 ILE A O 1
ATOM 1488 N N . ILE A 1 190 ? 8.176 -14.939 -8.738 1.00 96.00 190 ILE A N 1
ATOM 1489 C CA . ILE A 1 190 ? 7.963 -16.385 -8.729 1.00 96.00 190 ILE A CA 1
ATOM 1490 C C . ILE A 1 190 ? 7.305 -16.777 -10.057 1.00 96.00 190 ILE A C 1
ATOM 1492 O O . ILE A 1 190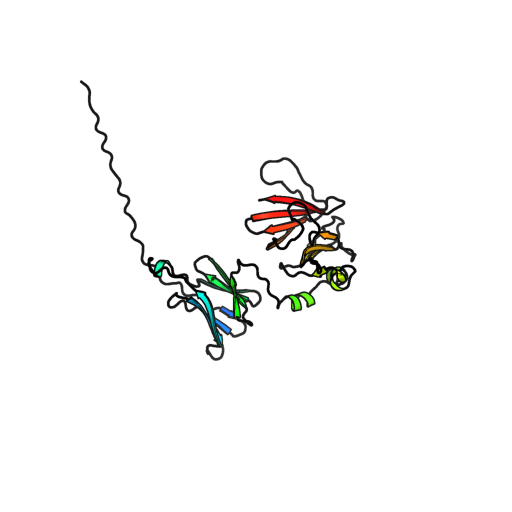 ? 6.116 -16.490 -10.236 1.00 96.00 190 ILE A O 1
ATOM 1496 N N . PRO A 1 191 ? 8.033 -17.430 -10.979 1.00 94.44 191 PRO A N 1
ATOM 1497 C CA . PRO A 1 191 ? 7.450 -17.826 -12.247 1.00 94.44 191 PRO A CA 1
ATOM 1498 C C . PRO A 1 191 ? 6.325 -18.860 -12.112 1.00 94.44 191 PRO A C 1
ATOM 1500 O O . PRO A 1 191 ? 6.278 -19.660 -11.166 1.00 94.44 191 PRO A O 1
ATOM 1503 N N . GLY A 1 192 ? 5.421 -18.880 -13.086 1.00 89.31 192 GLY A N 1
ATOM 1504 C CA . GLY A 1 192 ? 4.272 -19.775 -13.121 1.00 89.31 192 GLY A CA 1
ATOM 1505 C C . GLY A 1 192 ? 4.661 -21.259 -13.075 1.00 89.31 192 GLY A C 1
ATOM 1506 O O . GLY A 1 192 ? 5.324 -21.790 -13.968 1.00 89.31 192 GLY A O 1
ATOM 1507 N N . GLY A 1 193 ? 4.192 -21.971 -12.046 1.00 81.69 193 GLY A N 1
ATOM 1508 C CA . GLY A 1 193 ? 4.411 -23.416 -11.895 1.00 81.69 193 GLY A CA 1
ATOM 1509 C C . GLY A 1 193 ? 5.753 -23.812 -11.266 1.00 81.69 193 GLY A C 1
ATOM 1510 O O . GLY A 1 193 ? 6.113 -24.987 -11.303 1.00 81.69 193 GLY A O 1
ATOM 1511 N N . THR A 1 194 ? 6.486 -22.869 -10.669 1.00 84.88 194 THR A N 1
ATOM 1512 C CA . THR A 1 194 ? 7.702 -23.129 -9.881 1.00 84.88 194 THR A CA 1
ATOM 1513 C C . THR A 1 194 ? 7.616 -22.477 -8.494 1.00 84.88 194 THR A C 1
ATOM 1515 O O . THR A 1 194 ? 6.743 -21.656 -8.228 1.00 84.88 194 THR A O 1
ATOM 1518 N N . SER A 1 195 ? 8.505 -22.875 -7.582 1.00 80.94 195 SER A N 1
ATOM 1519 C CA . SER A 1 195 ? 8.728 -22.226 -6.278 1.00 80.94 195 SER A CA 1
ATOM 1520 C C . SER A 1 195 ? 10.077 -21.502 -6.196 1.00 80.94 195 SER A C 1
ATOM 1522 O O . SER A 1 195 ? 10.407 -20.924 -5.161 1.00 80.94 195 SER A O 1
ATOM 1524 N N . LYS A 1 196 ? 10.873 -21.531 -7.273 1.00 89.06 196 LYS A N 1
ATOM 1525 C CA . LYS A 1 196 ? 12.113 -20.756 -7.378 1.00 89.06 196 LYS A CA 1
ATOM 1526 C C . LYS A 1 196 ? 11.762 -19.313 -7.710 1.00 89.06 196 LYS A C 1
ATOM 1528 O O . LYS A 1 196 ? 11.100 -19.087 -8.716 1.00 89.06 196 LYS A O 1
ATOM 1533 N N . ALA A 1 197 ? 12.230 -18.370 -6.901 1.00 94.12 197 ALA A N 1
ATOM 1534 C CA . ALA A 1 197 ? 12.008 -16.950 -7.132 1.00 94.12 197 ALA A CA 1
ATOM 1535 C C . ALA A 1 197 ? 13.314 -16.226 -7.475 1.00 94.12 197 ALA A C 1
ATOM 1537 O O . ALA A 1 197 ? 14.378 -16.589 -6.968 1.00 94.12 197 ALA A O 1
ATOM 1538 N N . ALA A 1 198 ? 13.223 -15.191 -8.306 1.00 95.62 198 ALA A N 1
ATOM 1539 C CA . ALA A 1 198 ? 14.271 -14.186 -8.456 1.00 95.62 198 ALA A CA 1
ATOM 1540 C C . ALA A 1 198 ? 14.043 -13.069 -7.431 1.00 95.62 198 ALA A C 1
ATOM 1542 O O . ALA A 1 198 ? 12.911 -12.610 -7.289 1.00 95.62 198 ALA A O 1
ATOM 1543 N N . ILE A 1 199 ? 15.095 -12.638 -6.730 1.00 97.06 199 ILE A N 1
ATOM 1544 C CA . ILE A 1 199 ? 15.028 -11.545 -5.750 1.00 97.06 199 ILE A CA 1
ATOM 1545 C C . ILE A 1 199 ? 15.630 -10.284 -6.360 1.00 97.06 199 ILE A C 1
ATOM 1547 O O . ILE A 1 199 ? 16.744 -10.317 -6.879 1.00 97.06 199 ILE A O 1
ATOM 1551 N N . LEU A 1 200 ? 14.875 -9.192 -6.291 1.00 97.62 200 LEU A N 1
ATOM 1552 C CA . LEU A 1 200 ? 15.217 -7.870 -6.803 1.00 97.62 200 LEU A CA 1
ATOM 1553 C C . LEU A 1 200 ? 15.194 -6.881 -5.635 1.00 97.62 200 LEU A C 1
ATOM 1555 O O . LEU A 1 200 ? 14.228 -6.879 -4.871 1.00 97.62 200 LEU A O 1
ATOM 1559 N N . GLY A 1 201 ? 16.229 -6.056 -5.473 1.00 95.56 201 GLY A N 1
ATOM 1560 C CA . GLY A 1 201 ? 16.380 -5.265 -4.250 1.00 95.56 201 GLY A CA 1
ATOM 1561 C C . GLY A 1 201 ? 16.736 -6.157 -3.056 1.00 95.56 201 GLY A C 1
ATOM 1562 O O . GLY A 1 201 ? 17.448 -7.154 -3.204 1.00 95.56 201 GLY A O 1
ATOM 1563 N N . ALA A 1 202 ? 16.236 -5.813 -1.867 1.00 95.94 202 ALA A N 1
ATOM 1564 C CA . ALA A 1 202 ? 16.457 -6.561 -0.628 1.00 95.94 202 ALA A CA 1
ATOM 1565 C C . ALA A 1 202 ? 17.949 -6.876 -0.360 1.00 95.94 202 ALA A C 1
ATOM 1567 O O . ALA A 1 202 ? 18.316 -8.001 -0.010 1.00 95.94 202 ALA A O 1
ATOM 1568 N N . GLY A 1 203 ? 18.808 -5.875 -0.571 1.00 93.12 203 GLY A N 1
ATOM 1569 C CA . GLY A 1 203 ? 20.266 -5.944 -0.441 1.00 93.12 203 GLY A CA 1
ATOM 1570 C C . GLY A 1 203 ? 21.028 -6.212 -1.744 1.00 93.12 203 GLY A C 1
ATOM 1571 O O . GLY A 1 203 ? 22.255 -6.134 -1.738 1.00 93.12 203 GLY A O 1
ATOM 1572 N N . ALA A 1 204 ? 20.344 -6.496 -2.857 1.00 93.62 204 ALA A N 1
ATOM 1573 C CA . ALA A 1 204 ? 20.951 -6.598 -4.184 1.00 93.62 204 ALA A CA 1
ATOM 1574 C C . ALA A 1 204 ? 20.575 -5.375 -5.047 1.00 93.62 204 ALA A C 1
ATOM 1576 O O . ALA A 1 204 ? 19.386 -5.149 -5.278 1.00 93.62 204 ALA A O 1
ATOM 1577 N N . PRO A 1 205 ? 21.544 -4.583 -5.543 1.00 92.94 205 PRO A N 1
ATOM 1578 C CA . PRO A 1 205 ? 21.250 -3.365 -6.293 1.00 92.94 205 PRO A CA 1
ATOM 1579 C C . PRO A 1 205 ? 20.597 -3.655 -7.651 1.00 92.94 205 PRO A C 1
ATOM 1581 O O . PRO A 1 205 ? 21.022 -4.561 -8.371 1.00 92.94 205 PRO A O 1
ATOM 1584 N N . LEU A 1 206 ? 19.612 -2.836 -8.032 1.00 94.56 206 LEU A N 1
ATOM 1585 C CA . LEU A 1 206 ? 18.938 -2.887 -9.330 1.00 94.56 206 LEU A CA 1
ATOM 1586 C C . LEU A 1 206 ? 18.829 -1.491 -9.963 1.00 94.56 206 LEU A C 1
ATOM 1588 O O . LEU A 1 206 ? 17.857 -0.765 -9.755 1.00 94.56 206 LEU A O 1
ATOM 1592 N N . GLY A 1 207 ? 19.819 -1.133 -10.785 1.00 91.19 207 GLY A N 1
ATOM 1593 C CA . GLY A 1 207 ? 19.853 0.153 -11.490 1.00 91.19 207 GLY A CA 1
ATOM 1594 C C . GLY A 1 207 ? 19.662 1.347 -10.548 1.00 91.19 207 GLY A C 1
ATOM 1595 O O . GLY A 1 207 ? 20.213 1.361 -9.447 1.00 91.19 207 GLY A O 1
ATOM 1596 N N . ASN A 1 208 ? 18.852 2.326 -10.963 1.00 89.06 208 ASN A N 1
ATOM 1597 C CA . ASN A 1 208 ? 18.552 3.503 -10.138 1.00 89.06 208 ASN A CA 1
ATOM 1598 C C . ASN A 1 208 ? 17.566 3.209 -8.996 1.00 89.06 208 ASN A C 1
ATOM 1600 O O . ASN A 1 208 ? 17.406 4.046 -8.115 1.00 89.06 208 ASN A O 1
ATOM 1604 N N . GLY A 1 209 ? 16.934 2.030 -8.978 1.00 87.62 209 GLY A N 1
ATOM 1605 C CA . GLY A 1 209 ? 16.055 1.610 -7.884 1.00 87.62 209 GLY A CA 1
ATOM 1606 C C . GLY A 1 209 ? 16.797 1.300 -6.580 1.00 87.62 209 GLY A C 1
ATOM 1607 O O . GLY A 1 209 ? 16.157 1.110 -5.548 1.00 87.62 209 GLY A O 1
ATOM 1608 N N . GLY A 1 210 ? 18.135 1.254 -6.612 1.00 93.25 210 GLY A N 1
ATOM 1609 C CA . GLY A 1 210 ? 18.963 0.956 -5.448 1.00 93.25 210 GLY A CA 1
ATOM 1610 C C . GLY A 1 210 ? 18.862 -0.506 -5.015 1.00 93.25 210 GLY A C 1
ATOM 1611 O O . GLY A 1 210 ? 18.509 -1.380 -5.808 1.00 93.25 210 GLY A O 1
ATOM 1612 N N . ASP A 1 211 ? 19.224 -0.782 -3.762 1.00 95.12 211 ASP A N 1
ATOM 1613 C CA . ASP A 1 211 ? 19.182 -2.123 -3.167 1.00 95.12 211 ASP A CA 1
ATOM 1614 C C . ASP A 1 211 ? 18.137 -2.274 -2.047 1.00 95.12 211 ASP A C 1
ATOM 1616 O O . ASP A 1 211 ? 17.964 -3.372 -1.519 1.00 95.12 211 ASP A O 1
ATOM 1620 N N . ASP A 1 212 ? 17.434 -1.196 -1.699 1.00 95.75 212 ASP A N 1
ATOM 1621 C CA . ASP A 1 212 ? 16.364 -1.162 -0.705 1.00 95.75 212 ASP A CA 1
ATOM 1622 C C . ASP A 1 212 ? 15.159 -0.424 -1.283 1.00 95.75 212 ASP A C 1
ATOM 1624 O O . ASP A 1 212 ? 15.266 0.734 -1.679 1.00 95.75 212 ASP A O 1
ATOM 1628 N N . PHE A 1 213 ? 14.024 -1.111 -1.373 1.00 95.25 213 PHE A N 1
ATOM 1629 C CA . PHE A 1 213 ? 12.819 -0.619 -2.042 1.00 95.25 213 PHE A CA 1
ATOM 1630 C C . PHE A 1 213 ? 11.820 0.049 -1.084 1.00 95.25 213 PHE A C 1
ATOM 1632 O O . PHE A 1 213 ? 10.669 0.269 -1.453 1.00 95.25 213 PHE A O 1
ATOM 1639 N N . ASP A 1 214 ? 12.246 0.413 0.128 1.00 90.25 214 ASP A N 1
ATOM 1640 C CA . ASP A 1 214 ? 11.432 1.174 1.091 1.00 90.25 214 ASP A CA 1
ATOM 1641 C C . ASP A 1 214 ? 10.938 2.524 0.547 1.00 90.25 214 ASP A C 1
ATOM 1643 O O . ASP A 1 214 ? 9.879 3.014 0.933 1.00 90.25 214 ASP A O 1
ATOM 1647 N N . TRP A 1 215 ? 11.652 3.092 -0.430 1.00 85.81 215 TRP A N 1
ATOM 1648 C CA . TRP A 1 215 ? 11.276 4.344 -1.089 1.00 85.81 215 TRP A CA 1
ATOM 1649 C C . TRP A 1 215 ? 9.986 4.258 -1.920 1.00 85.81 215 TRP A C 1
ATOM 1651 O O . TRP A 1 215 ? 9.420 5.304 -2.244 1.00 85.81 215 TRP A O 1
ATOM 1661 N N . MET A 1 216 ? 9.551 3.052 -2.303 1.00 86.38 216 MET A N 1
ATOM 1662 C CA . MET A 1 216 ? 8.367 2.855 -3.136 1.00 86.38 216 MET A CA 1
ATOM 1663 C C . MET A 1 216 ? 7.093 3.135 -2.335 1.00 86.38 216 MET A C 1
ATOM 1665 O O . MET A 1 216 ? 6.890 2.541 -1.279 1.00 86.38 216 MET A O 1
ATOM 1669 N N . ASP A 1 217 ? 6.203 3.963 -2.883 1.00 79.12 217 ASP A N 1
ATOM 1670 C CA . ASP A 1 217 ? 4.829 4.143 -2.383 1.00 79.12 217 ASP A CA 1
ATOM 1671 C C . ASP A 1 217 ? 3.762 3.652 -3.375 1.00 79.12 217 ASP A C 1
ATOM 1673 O O . ASP A 1 217 ? 2.588 3.517 -3.025 1.00 79.12 217 ASP A O 1
ATOM 1677 N N . ASN A 1 218 ? 4.169 3.335 -4.608 1.00 76.56 218 ASN A N 1
ATOM 1678 C CA . ASN A 1 218 ? 3.297 2.801 -5.636 1.00 76.56 218 ASN A CA 1
ATOM 1679 C C . ASN A 1 218 ? 3.993 1.719 -6.458 1.00 76.56 218 ASN A C 1
ATOM 1681 O O . ASN A 1 218 ? 5.206 1.739 -6.689 1.00 76.56 218 ASN A O 1
ATOM 1685 N N . TRP A 1 219 ? 3.187 0.762 -6.909 1.00 93.75 219 TRP A N 1
ATOM 1686 C CA . TRP A 1 219 ? 3.604 -0.214 -7.898 1.00 93.75 219 TRP A CA 1
ATOM 1687 C C . TRP A 1 219 ? 2.406 -0.829 -8.619 1.00 93.75 219 TRP A C 1
ATOM 1689 O O . TRP A 1 219 ? 1.322 -0.970 -8.049 1.00 93.75 219 TRP A O 1
ATOM 1699 N N . GLN A 1 220 ? 2.593 -1.191 -9.886 1.00 85.12 220 GLN A N 1
ATOM 1700 C CA . GLN A 1 220 ? 1.555 -1.807 -10.711 1.00 85.12 220 GLN A CA 1
ATOM 1701 C C . GLN A 1 220 ? 2.141 -2.626 -11.863 1.00 85.12 220 GLN A C 1
ATOM 1703 O O . GLN A 1 220 ? 3.297 -2.455 -12.256 1.00 85.12 220 GLN A O 1
ATOM 1708 N N . VAL A 1 221 ? 1.314 -3.502 -12.437 1.00 86.88 221 VAL A N 1
ATOM 1709 C CA . VAL A 1 221 ? 1.667 -4.235 -13.657 1.00 86.88 221 VAL A CA 1
ATOM 1710 C C . VAL A 1 221 ? 1.612 -3.278 -14.841 1.00 86.88 221 VAL A C 1
ATOM 1712 O O . VAL A 1 221 ? 0.588 -2.641 -15.088 1.00 86.88 221 VAL A O 1
ATOM 1715 N N . TYR A 1 222 ? 2.707 -3.206 -15.587 1.00 84.31 222 TYR A N 1
ATOM 1716 C CA . TYR A 1 222 ? 2.783 -2.527 -16.869 1.00 84.31 222 TYR A CA 1
ATOM 1717 C C . TYR A 1 222 ? 2.716 -3.583 -17.983 1.00 84.31 222 TYR A C 1
ATOM 1719 O O . TYR A 1 222 ? 3.651 -4.378 -18.111 1.00 84.31 222 TYR A O 1
ATOM 1727 N N . PRO A 1 223 ? 1.634 -3.633 -18.780 1.00 81.12 223 PRO A N 1
ATOM 1728 C CA . PRO A 1 223 ? 1.446 -4.690 -19.766 1.00 81.12 223 PRO A CA 1
ATOM 1729 C C . PRO A 1 223 ? 2.569 -4.754 -20.801 1.00 81.12 223 PRO A C 1
ATOM 1731 O O . PRO A 1 223 ? 3.087 -3.723 -21.246 1.00 81.12 223 PRO A O 1
ATOM 1734 N N . LYS A 1 224 ? 2.892 -5.968 -21.252 1.00 79.06 224 LYS A N 1
ATOM 1735 C CA . LYS A 1 224 ? 3.831 -6.174 -22.356 1.00 79.06 224 LYS A CA 1
ATOM 1736 C C . LYS A 1 224 ? 3.420 -5.375 -23.590 1.00 79.06 224 LYS A C 1
ATOM 1738 O O . LYS A 1 224 ? 2.272 -5.405 -24.035 1.00 79.06 224 LYS A O 1
ATOM 1743 N N . GLY A 1 225 ? 4.373 -4.659 -24.175 1.00 69.50 225 GLY A N 1
ATOM 1744 C CA . GLY A 1 225 ? 4.084 -3.726 -25.256 1.00 69.50 225 GLY A CA 1
ATOM 1745 C C . GLY A 1 225 ? 5.294 -2.905 -25.677 1.00 69.50 225 GLY A C 1
ATOM 1746 O O . GLY A 1 225 ? 6.438 -3.233 -25.354 1.00 69.50 225 GLY A O 1
ATOM 1747 N N . ARG A 1 226 ? 5.032 -1.845 -26.447 1.00 60.69 226 ARG A N 1
ATOM 1748 C CA . ARG A 1 226 ? 6.045 -0.856 -26.826 1.00 60.69 226 ARG A CA 1
ATOM 1749 C C . ARG A 1 226 ? 6.126 0.194 -25.726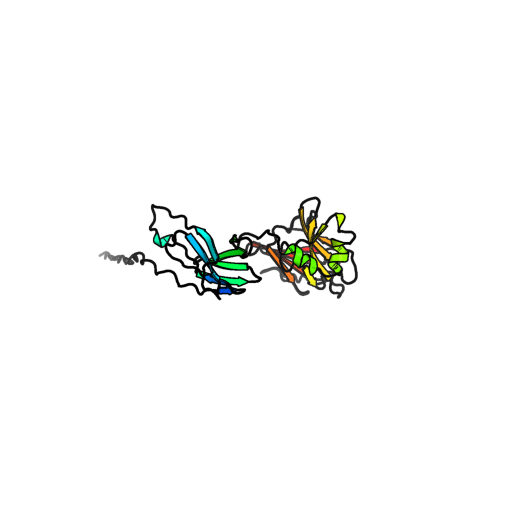 1.00 60.69 226 ARG A C 1
ATOM 1751 O O . ARG A 1 226 ? 5.138 0.877 -25.481 1.00 60.69 226 ARG A O 1
ATOM 1758 N N . VAL A 1 227 ? 7.295 0.337 -25.116 1.00 58.25 227 VAL A N 1
ATOM 1759 C CA . VAL A 1 227 ? 7.569 1.418 -24.169 1.00 58.25 227 VAL A CA 1
ATOM 1760 C C . VAL A 1 227 ? 8.253 2.549 -24.927 1.00 58.25 227 VAL A C 1
ATOM 1762 O O . VAL A 1 227 ? 9.282 2.336 -25.571 1.00 58.25 227 VAL A O 1
ATOM 1765 N N . GLY A 1 228 ? 7.665 3.744 -24.880 1.00 52.22 228 GLY A N 1
ATOM 1766 C CA . GLY A 1 228 ? 8.342 4.970 -25.293 1.00 52.22 228 GLY A CA 1
ATOM 1767 C C . GLY A 1 228 ? 9.144 5.534 -24.122 1.00 52.22 228 GLY A C 1
ATOM 1768 O O . GLY A 1 228 ? 8.641 5.574 -23.002 1.00 52.22 228 GLY A O 1
ATOM 1769 N N . ARG A 1 229 ? 10.379 5.982 -24.372 1.00 50.75 229 ARG A N 1
ATOM 1770 C CA . ARG A 1 229 ? 11.043 6.964 -23.501 1.00 50.75 229 ARG A CA 1
ATOM 1771 C C . ARG A 1 229 ? 10.242 8.266 -23.605 1.00 50.75 229 ARG A C 1
ATOM 1773 O O . ARG A 1 229 ? 9.856 8.637 -24.714 1.00 50.75 229 ARG A O 1
ATOM 1780 N N . GLY A 1 230 ? 9.954 8.930 -22.487 1.00 43.06 230 GLY A N 1
ATOM 1781 C CA . GLY A 1 230 ? 9.300 10.244 -22.492 1.00 43.06 230 GLY A CA 1
ATOM 1782 C C . GLY A 1 230 ? 9.952 11.214 -23.493 1.00 43.06 230 GLY A C 1
ATOM 1783 O O . GLY A 1 230 ? 11.157 11.155 -23.719 1.00 43.06 230 GLY A O 1
ATOM 1784 N N . THR A 1 231 ? 9.106 12.029 -24.136 1.00 38.78 231 THR A N 1
ATOM 1785 C CA . THR A 1 231 ? 9.372 13.047 -25.178 1.00 38.78 231 THR A CA 1
ATOM 1786 C C . THR A 1 231 ? 10.794 13.110 -25.762 1.00 38.78 231 THR A C 1
ATOM 1788 O O . THR A 1 231 ? 11.648 13.818 -25.236 1.00 38.78 231 THR A O 1
ATOM 1791 N N . GLY A 1 232 ? 10.999 12.498 -26.937 1.00 42.66 232 GLY A N 1
ATOM 1792 C CA . GLY A 1 232 ? 11.998 12.987 -27.903 1.00 42.66 232 GLY A CA 1
ATOM 1793 C C . GLY A 1 232 ? 13.021 12.000 -28.471 1.00 42.66 232 GLY A C 1
ATOM 1794 O O . GLY A 1 232 ? 13.724 12.386 -29.400 1.00 42.66 232 GLY A O 1
ATOM 1795 N N . GLU A 1 233 ? 13.104 10.746 -28.015 1.00 44.62 233 GLU A N 1
ATOM 1796 C CA . GLU A 1 233 ? 14.091 9.787 -28.552 1.00 44.62 233 GLU A CA 1
ATOM 1797 C C . GLU A 1 233 ? 13.451 8.635 -29.355 1.00 44.62 233 GLU A C 1
ATOM 1799 O O . GLU A 1 233 ? 12.532 7.970 -28.866 1.00 44.62 233 GLU A O 1
ATOM 1804 N N . PRO A 1 234 ? 13.931 8.337 -30.581 1.00 40.91 234 PRO A N 1
ATOM 1805 C CA . PRO A 1 234 ? 13.440 7.220 -31.375 1.00 40.91 234 PRO A CA 1
ATOM 1806 C C . PRO A 1 234 ? 14.090 5.914 -30.899 1.00 40.91 234 PRO A C 1
ATOM 1808 O O . PRO A 1 234 ? 15.173 5.537 -31.337 1.00 40.91 234 PRO A O 1
ATOM 1811 N N . GLY A 1 235 ? 13.408 5.194 -30.012 1.00 48.19 235 GLY A N 1
ATOM 1812 C CA . GLY A 1 235 ? 13.799 3.848 -29.601 1.00 48.19 235 GLY A CA 1
ATOM 1813 C C . GLY A 1 235 ? 12.587 3.065 -29.118 1.00 48.19 235 GLY A C 1
ATOM 1814 O O . GLY A 1 235 ? 12.048 3.347 -28.054 1.00 48.19 235 GLY A O 1
ATOM 1815 N N . VAL A 1 236 ? 12.126 2.094 -29.909 1.00 53.75 236 VAL A N 1
ATOM 1816 C CA . VAL A 1 236 ? 11.048 1.188 -29.491 1.00 53.75 236 VAL A CA 1
ATOM 1817 C C . VAL A 1 236 ? 11.663 0.134 -28.580 1.00 53.75 236 VAL A C 1
ATOM 1819 O O . VAL A 1 236 ? 12.232 -0.840 -29.071 1.00 53.75 236 VAL A O 1
ATOM 1822 N N . HIS A 1 237 ? 11.550 0.307 -27.264 1.00 63.62 237 HIS A N 1
ATOM 1823 C CA . HIS A 1 237 ? 11.910 -0.762 -26.338 1.00 63.62 237 HIS A CA 1
ATOM 1824 C C . HIS A 1 237 ? 10.744 -1.745 -26.256 1.00 63.62 237 HIS A C 1
ATOM 1826 O O . HIS A 1 237 ? 9.633 -1.385 -25.851 1.00 63.62 237 HIS A O 1
ATOM 1832 N N . ARG A 1 238 ? 10.964 -2.972 -26.732 1.00 75.06 238 ARG A N 1
ATOM 1833 C CA . ARG A 1 238 ? 9.953 -4.031 -26.713 1.00 75.06 238 ARG A CA 1
ATOM 1834 C C . ARG A 1 238 ? 10.184 -4.903 -25.492 1.00 75.06 238 ARG A C 1
ATOM 1836 O O . ARG A 1 238 ? 11.236 -5.519 -25.366 1.00 75.06 238 ARG A O 1
ATOM 1843 N N . LEU A 1 239 ? 9.180 -4.976 -24.629 1.00 83.69 239 LEU A N 1
ATOM 1844 C CA . LEU A 1 239 ? 9.241 -5.829 -23.450 1.00 83.69 239 LEU A CA 1
ATOM 1845 C C . LEU A 1 239 ? 9.055 -7.302 -23.841 1.00 83.69 239 LEU A C 1
ATOM 1847 O O . LEU A 1 239 ? 8.210 -7.622 -24.683 1.00 83.69 239 LEU A O 1
ATOM 1851 N N . HIS A 1 240 ? 9.848 -8.185 -23.229 1.00 86.94 240 HIS A N 1
ATOM 1852 C CA . HIS A 1 240 ? 9.729 -9.637 -23.407 1.00 86.94 240 HIS A CA 1
ATOM 1853 C C . HIS A 1 240 ? 8.506 -10.215 -22.676 1.00 86.94 240 HIS A C 1
ATOM 1855 O O . HIS A 1 240 ? 7.921 -11.183 -23.151 1.00 86.94 240 HIS A O 1
ATOM 1861 N N . GLY A 1 241 ? 8.100 -9.579 -21.578 1.00 91.06 241 GLY A N 1
ATOM 1862 C CA . GLY A 1 241 ? 6.933 -9.905 -20.763 1.00 91.06 241 GLY A CA 1
ATOM 1863 C C . GLY A 1 241 ? 6.298 -8.637 -20.189 1.00 91.06 241 GLY A C 1
ATOM 1864 O O . GLY A 1 241 ? 6.637 -7.525 -20.605 1.00 91.06 241 GLY A O 1
ATOM 1865 N N . ASP A 1 242 ? 5.365 -8.800 -19.258 1.00 93.19 242 ASP A N 1
ATOM 1866 C CA . ASP A 1 242 ? 4.863 -7.696 -18.445 1.00 93.19 242 ASP A CA 1
ATOM 1867 C C . ASP A 1 242 ? 6.007 -7.119 -17.593 1.00 93.19 242 ASP A C 1
ATOM 1869 O O . ASP A 1 242 ? 6.931 -7.824 -17.187 1.00 93.19 242 ASP A O 1
ATOM 1873 N N . ALA A 1 243 ? 5.958 -5.820 -17.321 1.00 94.06 243 ALA A N 1
ATOM 1874 C CA . ALA A 1 243 ? 6.905 -5.136 -16.451 1.00 94.06 243 ALA A CA 1
ATOM 1875 C C . ALA A 1 243 ? 6.234 -4.727 -15.135 1.00 94.06 243 ALA A C 1
ATOM 1877 O O . ALA A 1 243 ? 5.008 -4.693 -15.014 1.00 94.06 243 ALA A O 1
ATOM 1878 N N . LEU A 1 244 ? 7.048 -4.387 -14.141 1.00 95.12 244 LEU A N 1
ATOM 1879 C CA . LEU A 1 244 ? 6.595 -3.723 -12.926 1.00 95.12 244 LEU A CA 1
ATOM 1880 C C . LEU A 1 244 ? 6.926 -2.244 -13.039 1.00 95.12 244 LEU A C 1
ATOM 1882 O O . LEU A 1 244 ? 8.099 -1.885 -13.109 1.00 95.12 244 LEU A O 1
ATOM 1886 N N . LEU A 1 245 ? 5.904 -1.393 -13.044 1.00 89.56 245 LEU A N 1
ATOM 1887 C CA . LEU A 1 245 ? 6.102 0.024 -12.774 1.00 89.56 245 LEU A CA 1
ATOM 1888 C C . LEU A 1 245 ? 6.192 0.187 -11.263 1.00 89.56 245 LEU A C 1
ATOM 1890 O O . LEU A 1 245 ? 5.259 -0.192 -10.560 1.00 89.56 245 LEU A O 1
ATOM 1894 N N . VAL A 1 246 ? 7.305 0.730 -10.788 1.00 90.19 246 VAL A N 1
ATOM 1895 C CA . VAL A 1 246 ? 7.549 1.053 -9.381 1.00 90.19 246 VAL A CA 1
ATOM 1896 C C . VAL A 1 246 ? 7.853 2.538 -9.264 1.00 90.19 246 VAL A C 1
ATOM 1898 O O . VAL A 1 246 ? 8.507 3.113 -10.139 1.00 90.19 246 VAL A O 1
ATOM 1901 N N . GLY A 1 247 ? 7.371 3.175 -8.204 1.00 85.25 247 GLY A N 1
ATOM 1902 C CA . GLY A 1 247 ? 7.484 4.617 -8.096 1.00 85.25 247 GLY A CA 1
ATOM 1903 C C . GLY A 1 247 ? 7.298 5.161 -6.691 1.00 85.25 247 GLY A C 1
ATOM 1904 O O . GLY A 1 247 ? 6.809 4.492 -5.777 1.00 85.25 247 GLY A O 1
ATOM 1905 N N . LYS A 1 248 ? 7.694 6.425 -6.574 1.00 77.94 248 LYS A N 1
ATOM 1906 C CA . LYS A 1 248 ? 7.328 7.325 -5.493 1.00 77.94 248 LYS A CA 1
ATOM 1907 C C . LYS A 1 248 ? 6.450 8.413 -6.089 1.00 77.94 248 LYS A C 1
ATOM 1909 O O . LYS A 1 248 ? 6.833 9.046 -7.075 1.00 77.94 248 LYS A O 1
ATOM 1914 N N . SER A 1 249 ? 5.263 8.580 -5.534 1.00 71.19 249 SER A N 1
ATOM 1915 C CA . SER A 1 249 ? 4.244 9.489 -6.034 1.00 71.19 249 SER A CA 1
ATOM 1916 C C . SER A 1 249 ? 4.814 10.904 -6.099 1.00 71.19 249 SER A C 1
ATOM 1918 O O . SER A 1 249 ? 5.456 11.362 -5.158 1.00 71.19 249 SER A O 1
ATOM 1920 N N . GLU A 1 250 ? 4.621 11.561 -7.245 1.00 64.81 250 GLU A N 1
ATOM 1921 C CA . GLU A 1 250 ? 5.090 12.932 -7.518 1.00 64.81 250 GLU A CA 1
ATOM 1922 C C . GLU A 1 250 ? 6.617 13.147 -7.482 1.00 64.81 250 GLU A C 1
ATOM 1924 O O . GLU A 1 250 ? 7.072 14.288 -7.476 1.00 64.81 250 GLU A O 1
ATOM 1929 N N . ALA A 1 251 ? 7.411 12.074 -7.487 1.00 71.44 251 ALA A N 1
ATOM 1930 C CA . ALA A 1 251 ? 8.866 12.144 -7.577 1.00 71.44 251 ALA A CA 1
ATOM 1931 C C . ALA A 1 251 ? 9.359 11.351 -8.793 1.00 71.44 251 ALA A C 1
ATOM 1933 O O . ALA A 1 251 ? 9.332 11.852 -9.905 1.00 71.44 251 ALA A O 1
ATOM 1934 N N . ALA A 1 252 ? 9.717 10.081 -8.611 1.00 75.19 252 ALA A N 1
ATOM 1935 C CA . ALA A 1 252 ? 10.370 9.287 -9.644 1.00 75.19 252 ALA A CA 1
ATOM 1936 C C . ALA A 1 252 ? 9.649 7.961 -9.892 1.00 75.19 252 ALA A C 1
ATOM 1938 O O . ALA A 1 252 ? 9.003 7.395 -9.002 1.00 75.19 252 ALA A O 1
ATOM 1939 N N . SER A 1 253 ? 9.812 7.426 -11.103 1.00 81.69 253 SER A N 1
ATOM 1940 C CA . SER A 1 253 ? 9.331 6.087 -11.445 1.00 81.69 253 SER A CA 1
ATOM 1941 C C . SER A 1 253 ? 10.301 5.332 -12.348 1.00 81.69 253 SER A C 1
ATOM 1943 O O . SER A 1 253 ? 11.061 5.910 -13.131 1.00 81.69 253 SER A O 1
ATOM 1945 N N . GLY A 1 254 ? 10.259 4.008 -12.251 1.00 88.56 254 GLY A N 1
ATOM 1946 C CA . GLY A 1 254 ? 11.022 3.104 -13.097 1.00 88.56 254 GLY A CA 1
ATOM 1947 C C . GLY A 1 254 ? 10.226 1.862 -13.457 1.00 88.56 254 GLY A C 1
ATOM 1948 O O . GLY A 1 254 ? 9.317 1.441 -12.743 1.00 88.56 254 GLY A O 1
ATOM 1949 N N . LEU A 1 255 ? 10.581 1.269 -14.588 1.00 91.94 255 LEU A N 1
ATOM 1950 C CA . LEU A 1 255 ? 10.134 -0.054 -14.987 1.00 91.94 255 LEU A CA 1
ATOM 1951 C C . LEU A 1 255 ? 11.202 -1.076 -14.628 1.00 91.94 255 LEU A C 1
ATOM 1953 O O . LEU A 1 255 ? 12.366 -0.934 -14.997 1.00 91.94 255 LEU A O 1
ATOM 1957 N N . ILE A 1 256 ? 10.778 -2.149 -13.983 1.00 95.69 256 ILE A N 1
ATOM 1958 C CA . ILE A 1 256 ? 11.548 -3.378 -13.858 1.00 95.69 256 ILE A CA 1
ATOM 1959 C C . ILE A 1 256 ? 10.988 -4.349 -14.890 1.00 95.69 256 ILE A C 1
ATOM 1961 O O . ILE A 1 256 ? 9.807 -4.691 -14.841 1.00 95.69 256 ILE A O 1
ATOM 1965 N N . HIS A 1 257 ? 11.815 -4.790 -15.832 1.00 94.56 257 HIS A N 1
ATOM 1966 C CA . HIS A 1 257 ? 11.375 -5.698 -16.888 1.00 94.56 257 HIS A CA 1
ATOM 1967 C C . HIS A 1 257 ? 12.396 -6.800 -17.158 1.00 94.56 257 HIS A C 1
ATOM 1969 O O . HIS A 1 257 ? 13.579 -6.659 -16.860 1.00 94.56 257 HIS A O 1
ATOM 1975 N N . TRP A 1 258 ? 11.941 -7.896 -17.760 1.00 95.50 258 TRP A N 1
ATOM 1976 C CA . TRP A 1 258 ? 12.809 -8.967 -18.239 1.00 95.50 258 TRP A CA 1
ATOM 1977 C C . TRP A 1 258 ? 13.439 -8.608 -19.591 1.00 95.50 258 TRP A C 1
ATOM 1979 O O . TRP A 1 258 ? 12.743 -8.141 -20.499 1.00 95.50 258 TRP A O 1
ATOM 1989 N N . ASP A 1 259 ? 14.749 -8.811 -19.734 1.00 91.25 259 ASP A N 1
ATOM 1990 C CA . ASP A 1 259 ? 15.501 -8.593 -20.985 1.00 91.25 259 ASP A CA 1
ATOM 1991 C C . ASP A 1 259 ? 15.716 -9.880 -21.809 1.00 91.25 259 ASP A C 1
ATOM 1993 O O . ASP A 1 259 ? 16.417 -9.873 -22.819 1.00 91.25 259 ASP A O 1
ATOM 1997 N N . GLY A 1 260 ? 15.132 -10.999 -21.368 1.00 90.62 260 GLY A N 1
ATOM 1998 C CA . GLY A 1 260 ? 15.369 -12.334 -21.919 1.00 90.62 260 GLY A CA 1
ATOM 1999 C C . GLY A 1 260 ? 16.280 -13.207 -21.050 1.00 90.62 260 GLY A C 1
ATOM 2000 O O . GLY A 1 260 ? 16.249 -14.432 -21.191 1.00 90.62 260 GLY A O 1
ATOM 2001 N N . LYS A 1 261 ? 17.056 -12.615 -20.133 1.00 91.38 261 LYS A N 1
ATOM 2002 C CA . LYS A 1 261 ? 18.002 -13.330 -19.263 1.00 91.38 261 LYS A CA 1
ATOM 2003 C C . LYS A 1 261 ? 18.006 -12.856 -17.808 1.00 91.38 261 LYS A C 1
ATOM 2005 O O . LYS A 1 261 ? 18.236 -13.679 -16.920 1.00 91.38 261 LYS A O 1
ATOM 2010 N N . HIS A 1 262 ? 17.791 -11.570 -17.555 1.00 94.12 262 HIS A N 1
ATOM 2011 C CA . HIS A 1 262 ? 17.737 -10.980 -16.221 1.00 94.12 262 HIS A CA 1
ATOM 2012 C C . HIS A 1 262 ? 16.640 -9.910 -16.136 1.00 94.12 262 HIS A C 1
ATOM 2014 O O . HIS A 1 262 ? 16.163 -9.382 -17.143 1.00 94.12 262 HIS A O 1
ATOM 2020 N N . TYR A 1 263 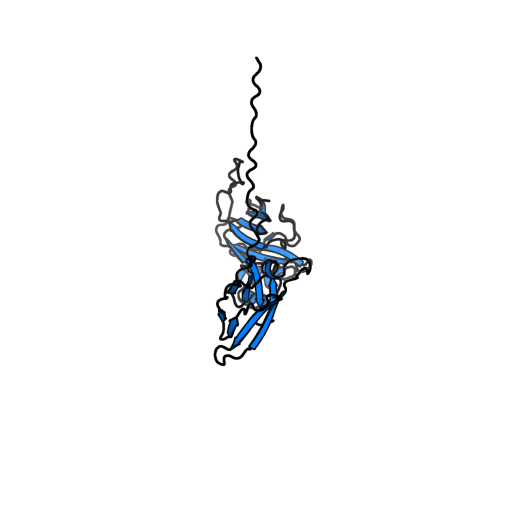? 16.248 -9.577 -14.907 1.00 96.06 263 TYR A N 1
ATOM 2021 C CA . TYR A 1 263 ? 15.431 -8.396 -14.648 1.00 96.06 263 TYR A CA 1
ATOM 2022 C C . TYR A 1 263 ? 16.325 -7.159 -14.624 1.00 96.06 263 TYR A C 1
ATOM 2024 O O . TYR A 1 263 ? 17.366 -7.158 -13.966 1.00 96.06 263 TYR A O 1
ATOM 2032 N N . VAL A 1 264 ? 15.913 -6.113 -15.331 1.00 94.62 264 VAL A N 1
ATOM 2033 C CA . VAL A 1 264 ? 16.672 -4.872 -15.498 1.00 94.62 264 VAL A CA 1
ATOM 2034 C C . VAL A 1 264 ? 15.794 -3.653 -15.229 1.00 94.62 264 VAL A C 1
ATOM 2036 O O . VAL A 1 264 ? 14.573 -3.699 -15.385 1.00 94.62 264 VAL A O 1
ATOM 2039 N N . TRP A 1 265 ? 16.435 -2.562 -14.807 1.00 93.19 265 TRP A N 1
ATOM 2040 C CA . TRP A 1 265 ? 15.796 -1.274 -14.542 1.00 93.19 265 TRP A CA 1
ATOM 2041 C C . TRP A 1 265 ? 15.756 -0.396 -15.794 1.00 93.19 265 TRP A C 1
ATOM 2043 O O . TRP A 1 265 ? 16.751 -0.278 -16.512 1.00 93.19 265 TRP A O 1
ATOM 2053 N N . PHE A 1 266 ? 14.647 0.309 -15.988 1.00 88.62 266 PHE A N 1
ATOM 2054 C CA . PHE A 1 266 ? 14.474 1.330 -17.011 1.00 88.62 266 PHE A CA 1
ATOM 2055 C C . PHE A 1 266 ? 13.779 2.567 -16.426 1.00 88.62 266 PHE A C 1
ATOM 2057 O O . PHE A 1 266 ? 12.637 2.487 -15.986 1.00 88.62 266 PHE A O 1
ATOM 2064 N N . GLN A 1 267 ? 14.448 3.721 -16.434 1.00 85.12 267 GLN A N 1
ATOM 2065 C CA . GLN A 1 267 ? 13.918 4.973 -15.871 1.00 85.12 267 GLN A CA 1
ATOM 2066 C C . GLN A 1 267 ? 12.701 5.494 -16.666 1.00 85.12 267 GLN A C 1
ATOM 2068 O O . GLN A 1 267 ? 12.748 5.512 -17.897 1.00 85.12 267 GLN A O 1
ATOM 2073 N N . GLN A 1 268 ? 11.640 5.943 -15.978 1.00 67.81 268 GLN A N 1
ATOM 2074 C CA . GLN A 1 268 ? 10.408 6.493 -16.582 1.00 67.81 268 GLN A CA 1
ATOM 2075 C C . GLN A 1 268 ? 10.115 7.969 -16.236 1.00 67.81 268 GLN A C 1
ATOM 2077 O O . GLN A 1 268 ? 9.189 8.545 -16.801 1.00 67.81 268 GLN A O 1
ATOM 2082 N N . GLY A 1 269 ? 10.912 8.610 -15.379 1.00 61.16 269 GLY A N 1
ATOM 2083 C CA . GLY A 1 269 ? 10.804 10.036 -15.037 1.00 61.16 269 GLY A CA 1
ATOM 2084 C C . GLY A 1 269 ? 11.528 10.350 -13.726 1.00 61.16 269 GLY A C 1
ATOM 2085 O O . GLY A 1 269 ? 11.762 9.424 -12.945 1.00 61.16 269 GLY A O 1
ATOM 2086 N N . ASP A 1 270 ? 11.876 11.620 -13.517 1.00 50.75 270 ASP A N 1
ATOM 2087 C CA . ASP A 1 270 ? 12.605 12.144 -12.349 1.00 50.75 270 ASP A CA 1
ATOM 2088 C C . ASP A 1 270 ? 11.755 13.129 -11.539 1.00 50.75 270 ASP A C 1
ATOM 2090 O O . ASP A 1 270 ? 10.963 13.866 -12.180 1.00 50.75 270 ASP A O 1
#

Secondary structure (DSSP, 8-state):
----------------PPPPPPPPPPPPPPEEETTEEEE----SSSEEEEEEEETTT--EEEEEEEEE----TTS-HHHH---EEEEEEETTEEEEEETTS-EEEEETTT--EEETTS-----SSHHHHGGG--HHHIIIIISSTTTTTEEE--SSSSSEEEE-TTSSSS-EEEEEEEETTT--EEEEEE-TT----EEEETTB--GGG-S-GGG-SEEEEE-SSEEPPSSS----EE-SS-EEEEE-TTS-EEEEEE-SSSEEEEEEE-

Sequence (270 aa):
MRRFVLILFAIVLLPYAAPAKRTAPAKVEPVIYQGVRYVAPNDDGRRAYIEAWDVATNKTLWELTVFTNHIDPKLEEDVQLVFIKALTVRDGTLMVTSERGTTYRVDLKSKAVAPSDLAWSEAPDAAAQRKNIPETIERAISKGPLAKDYEVSFHLNPFYLRGDFNGDGKVDVAVLVKQRSTGKLGIAIIPGGTSKAAILGAGAPLGNGGDDFDWMDNWQVYPKGRVGRGTGEPGVHRLHGDALLVGKSEAASGLIHWDGKHYVWFQQGD

Foldseek 3Di:
DDDDDDDDDDDPPDDDDDDDDDDQADAEDWDDDPQWTKGFPSPPLQFTKIWIARNVVRHTPDIATQGGFDDDPVDDRRVRGKYFNYWDDDPQWIWTAIPVRFIWTARPPVRDIDTPVPQDDDDPCCVVVVVVDPPLCCCQDCVHPNVVFKDFDPSEPVQKDWWFQLLPPAIWMKGWMAGPVPRAIWIWIGDHPDSDTDTGANQDQAPPCGRGVNQWHDKDKAAFDFDDAPPDDPDGDGASIIWMWTDHPPAFIWTFGHPNDDTHIDGRGD

Radius of gyration: 27.12 Å; chains: 1; bounding box: 50×100×57 Å